Protein AF-A0A1M6DV55-F1 (afdb_monomer)

Radius of gyration: 36.38 Å; Cα contacts (8 Å, |Δi|>4): 146; chains: 1; bounding box: 100×60×119 Å

Organism: NCBI:txid1123003

Nearest PDB structures (foldseek):
  4uos-assembly1_A  TM=2.645E-01  e=2.428E-02  synthetic construct
  4tql-assembly2_B  TM=2.068E-01  e=9.882E-02  synthetic construct
  7sqc-assembly1_1Y  TM=2.877E-01  e=4.915E-01  Chlamydomonas reinhardtii
  7jh5-assembly1_A  TM=2.091E-01  e=1.803E-01  synthetic construct
  7n6g-assembly1_3S  TM=3.451E-01  e=6.027E+00  Chlamydomonas reinhardtii

Sequence (278 aa):
MKTLSGRCIRPFSSAFAVMQTIVSCEHLLGCIAANRRVAEEKKLLLRINACKGKINQYIKRNLVIGQNISRPYTLLLLSDRWDYRSILEVMLADLRIDGLAGEIQALVWSDMQDYFGRFVPECEELFTIDTRLLSPPAYINQVLQEYVNTFRFTKTMGRAVNKICRKSLSQTGLSPVLQQLAGRMDWGSLLLSRFACSPPEQTERLQRQVDECLHGVLSHWATQITHQYQEAVAEVYYRFYDEYTGNNEELPTINKYKLVHWQSRKKRHSLYKVPYAV

pLDDT: mean 75.54, std 18.3, range [31.34, 92.12]

Foldseek 3Di:
DDDDDDDDPDPPDPVVVVVVVVVVVLVVVVVVVVVVVVVVVVVLVVLLVVLLVVLLVLLVVLLVVLLVPLLVLLVVLLVVPDAPVRSVVVSLVSSVLVVSLVVSVVSLQVSVCVVVVDGAPDLSVLSDDPSVPLDFDPCLNVVSVVLSVQLVVLVVQQVVQLVVQLVVVVVPPDDPVVNVVSNPDSRSQVVCVVVVSRSVVSNVVSSVVSSVSSSNRSVSSSVVSSVSSSVSSVVSSVVVVCVVVVVPDPDDPPCPVVVVVVVVVVVVVVVPPPPPDD

Solvent-accessible surface area (backbone atoms only — not comparable to full-atom values): 15970 Å² total; per-residue (Å²): 140,86,80,93,80,86,77,83,76,72,76,80,54,68,66,58,60,49,49,54,49,48,56,48,49,53,51,49,49,50,51,51,51,49,53,51,50,54,52,48,54,52,53,49,52,54,50,47,53,52,51,43,52,54,50,50,51,55,52,50,55,52,47,53,58,51,51,74,56,35,60,66,54,38,53,42,51,69,62,74,81,42,58,71,68,61,50,49,54,51,55,55,58,72,61,39,58,70,61,53,29,55,54,51,48,53,50,52,50,52,56,45,28,72,71,74,74,44,89,75,76,95,57,65,78,61,51,59,74,68,68,87,73,64,69,67,64,88,63,50,65,59,53,50,50,51,45,45,51,50,47,53,49,40,58,49,49,31,51,49,44,34,52,50,52,46,56,55,52,70,71,68,75,58,55,72,69,57,47,53,52,56,65,72,52,62,49,18,42,63,60,28,41,79,72,79,55,22,37,70,61,52,47,53,50,43,50,51,53,46,34,53,50,51,46,50,40,53,54,49,46,52,50,54,53,44,52,52,52,44,50,34,53,49,48,54,54,49,54,51,49,49,60,64,55,63,77,71,61,96,64,78,83,78,55,62,70,58,52,54,54,52,56,50,49,57,53,57,62,65,66,68,63,74,78,79,77,129

Mean predicted aligned error: 14.4 Å

Structure (mmCIF, N/CA/C/O backbone):
data_AF-A0A1M6DV55-F1
#
_entry.id   AF-A0A1M6DV55-F1
#
loop_
_atom_site.group_PDB
_atom_site.id
_atom_site.type_symbol
_atom_site.label_atom_id
_atom_site.label_alt_id
_atom_site.label_comp_id
_atom_site.label_asym_id
_atom_site.label_entity_id
_atom_site.label_seq_id
_atom_site.pdbx_PDB_ins_code
_atom_site.Cartn_x
_atom_site.Cartn_y
_atom_site.Cartn_z
_atom_site.occupancy
_atom_site.B_iso_or_equiv
_atom_site.auth_seq_id
_atom_site.auth_comp_id
_atom_site.auth_asym_id
_atom_site.auth_atom_id
_atom_site.pdbx_PDB_model_num
ATOM 1 N N . MET A 1 1 ? -59.167 46.673 76.412 1.00 35.81 1 MET A N 1
ATOM 2 C CA . MET A 1 1 ? -57.918 46.310 75.705 1.00 35.81 1 MET A CA 1
ATOM 3 C C . MET A 1 1 ? -58.007 44.846 75.297 1.00 35.81 1 MET A C 1
ATOM 5 O O . MET A 1 1 ? -58.189 44.011 76.169 1.00 35.81 1 MET A O 1
ATOM 9 N N . LYS A 1 2 ? -57.982 44.543 73.993 1.00 40.34 2 LYS A N 1
ATOM 10 C CA . LYS A 1 2 ? -57.974 43.172 73.456 1.00 40.34 2 LYS A CA 1
ATOM 11 C C . LYS A 1 2 ? -56.604 42.927 72.826 1.00 40.34 2 LYS A C 1
ATOM 13 O O . LYS A 1 2 ? -56.272 43.611 71.863 1.00 40.34 2 LYS A O 1
ATOM 18 N N . THR A 1 3 ? -55.829 41.981 73.345 1.00 43.06 3 THR A N 1
ATOM 19 C CA . THR A 1 3 ? -54.638 41.451 72.668 1.00 43.06 3 THR A CA 1
ATOM 20 C C . THR A 1 3 ? -54.953 40.052 72.147 1.00 43.06 3 THR A C 1
ATOM 22 O O . THR A 1 3 ? -55.487 39.200 72.852 1.00 43.06 3 THR A O 1
ATOM 25 N N . LEU A 1 4 ? -54.702 39.876 70.852 1.00 43.62 4 LEU A N 1
ATOM 26 C CA . LEU A 1 4 ? -54.977 38.685 70.058 1.00 43.62 4 LEU A CA 1
ATOM 27 C C . LEU A 1 4 ? -54.056 37.535 70.488 1.00 43.62 4 LEU A C 1
ATOM 29 O O . LEU A 1 4 ? -52.891 37.505 70.100 1.00 43.62 4 LEU A O 1
ATOM 33 N N . SER A 1 5 ? -54.579 36.569 71.240 1.00 47.28 5 SER A N 1
ATOM 34 C CA . SER A 1 5 ? -54.016 35.220 71.295 1.00 47.28 5 SER A CA 1
ATOM 35 C C . SER A 1 5 ? -54.851 34.302 70.398 1.00 47.28 5 SER A C 1
ATOM 37 O O . SER A 1 5 ? -56.078 34.373 70.380 1.00 47.28 5 SER A O 1
ATOM 39 N N . GLY A 1 6 ? -54.179 33.454 69.619 1.00 49.34 6 GLY A N 1
ATOM 40 C CA . GLY A 1 6 ? -54.831 32.371 68.881 1.00 49.34 6 GLY A CA 1
ATOM 41 C C . GLY A 1 6 ? -54.816 32.515 67.361 1.00 49.34 6 GLY A C 1
ATOM 42 O O . GLY A 1 6 ? -55.848 32.721 66.731 1.00 49.34 6 GLY A O 1
ATOM 43 N N . ARG A 1 7 ? -53.655 32.277 66.746 1.00 39.09 7 ARG A N 1
ATOM 44 C CA . ARG A 1 7 ? -53.602 31.574 65.457 1.00 39.09 7 ARG A CA 1
ATOM 45 C C . ARG A 1 7 ? -52.536 30.493 65.552 1.00 39.09 7 ARG A C 1
ATOM 47 O O . ARG A 1 7 ? -51.356 30.754 65.358 1.00 39.09 7 ARG A O 1
ATOM 54 N N . CYS A 1 8 ? -52.970 29.277 65.877 1.00 41.06 8 CYS A N 1
ATOM 55 C CA . CYS A 1 8 ? -52.192 28.076 65.615 1.00 41.06 8 CYS A CA 1
ATOM 56 C C . CYS A 1 8 ? -51.926 28.017 64.107 1.00 41.06 8 CYS A C 1
ATOM 58 O O . CYS A 1 8 ? -52.822 27.702 63.322 1.00 41.06 8 CYS A O 1
ATOM 60 N N . ILE A 1 9 ? -50.706 28.356 63.698 1.00 45.03 9 ILE A N 1
ATOM 61 C CA . ILE A 1 9 ? -50.197 28.015 62.374 1.00 45.03 9 ILE A CA 1
ATOM 62 C C . ILE A 1 9 ? -50.097 26.489 62.379 1.00 45.03 9 ILE A C 1
ATOM 64 O O . ILE A 1 9 ? -49.257 25.924 63.077 1.00 45.03 9 ILE A O 1
ATOM 68 N N . ARG A 1 10 ? -51.010 25.807 61.676 1.00 46.97 10 ARG A N 1
ATOM 69 C CA . ARG A 1 10 ? -50.859 24.369 61.428 1.00 46.97 10 ARG A CA 1
ATOM 70 C C . ARG A 1 10 ? -49.508 24.180 60.730 1.00 46.97 10 ARG A C 1
ATOM 72 O O . ARG A 1 10 ? -49.276 24.878 59.740 1.00 46.97 10 ARG A O 1
ATOM 79 N N . PRO A 1 11 ? -48.623 23.286 61.203 1.00 45.19 11 PRO A N 1
ATOM 80 C CA . PRO A 1 11 ? -47.421 22.977 60.452 1.00 45.19 11 PRO A CA 1
ATOM 81 C C . PRO A 1 11 ? -47.880 22.437 59.099 1.00 45.19 11 PRO A C 1
ATOM 83 O O . PRO A 1 11 ? -48.694 21.511 59.038 1.00 45.19 11 PRO A O 1
ATOM 86 N N . PHE A 1 12 ? -47.423 23.069 58.016 1.00 43.44 12 PHE A N 1
ATOM 87 C CA . PHE A 1 12 ? -47.583 22.516 56.680 1.00 43.44 12 PHE A CA 1
ATOM 88 C C . PHE A 1 12 ? -47.104 21.063 56.729 1.00 43.44 12 PHE A C 1
ATOM 90 O O . PHE A 1 12 ? -46.013 20.765 57.212 1.00 43.44 12 PHE A O 1
ATOM 97 N N . SER A 1 13 ? -48.008 20.171 56.336 1.00 44.12 13 SER A N 1
ATOM 98 C CA . SER A 1 13 ? -47.934 18.724 56.493 1.00 44.12 13 SER A CA 1
ATOM 99 C C . SER A 1 13 ? -46.560 18.155 56.140 1.00 44.12 13 SER A C 1
ATOM 101 O O . SER A 1 13 ? -46.026 18.456 55.070 1.00 44.12 13 SER A O 1
ATOM 103 N N . SER A 1 14 ? -46.064 17.243 56.977 1.00 51.12 14 SER A N 1
ATOM 104 C CA . SER A 1 14 ? -44.889 16.394 56.735 1.00 51.12 14 SER A CA 1
ATOM 105 C C . SER A 1 14 ? -44.856 15.774 55.332 1.00 51.12 14 SER A C 1
ATOM 107 O O . SER A 1 14 ? -43.781 15.599 54.778 1.00 51.12 14 SER A O 1
ATOM 109 N N . ALA A 1 15 ? -46.012 15.533 54.709 1.00 48.44 15 ALA A N 1
ATOM 110 C CA . ALA A 1 15 ? -46.132 15.043 53.336 1.00 48.44 15 ALA A CA 1
ATOM 111 C C . ALA A 1 15 ? -45.482 15.952 52.270 1.00 48.44 15 ALA A C 1
ATOM 113 O O . ALA A 1 15 ? -44.921 15.436 51.310 1.00 48.44 15 ALA A O 1
ATOM 114 N N . PHE A 1 16 ? -45.493 17.282 52.438 1.00 44.84 16 PHE A N 1
ATOM 115 C CA . PHE A 1 16 ? -44.856 18.213 51.490 1.00 44.84 16 PHE A CA 1
ATOM 116 C C . PHE A 1 16 ? -43.332 18.239 51.647 1.00 44.84 16 PHE A C 1
ATOM 118 O O . PHE A 1 16 ? -42.613 18.254 50.651 1.00 44.84 16 PHE A O 1
ATOM 125 N N . ALA A 1 17 ? -42.838 18.182 52.887 1.00 45.53 17 ALA A N 1
ATOM 126 C CA . ALA A 1 17 ? -41.408 18.058 53.169 1.00 45.53 17 ALA A CA 1
ATOM 127 C C . ALA A 1 17 ? -40.863 16.691 52.716 1.00 45.53 17 ALA A C 1
ATOM 129 O O . ALA A 1 17 ? -39.766 16.619 52.165 1.00 45.53 17 ALA A O 1
ATOM 130 N N . VAL A 1 18 ? -41.652 15.621 52.876 1.00 46.16 18 VAL A N 1
ATOM 131 C CA . VAL A 1 18 ? -41.349 14.268 52.383 1.00 46.16 18 VAL A CA 1
ATOM 132 C C . VAL A 1 18 ? -41.395 14.215 50.849 1.00 46.16 18 VAL A C 1
ATOM 134 O O . VAL A 1 18 ? -40.468 13.694 50.245 1.00 46.16 18 VAL A O 1
ATOM 137 N N . MET A 1 19 ? -42.375 14.837 50.181 1.00 40.84 19 MET A N 1
ATOM 138 C CA . MET A 1 19 ? -42.380 14.944 48.711 1.00 40.84 19 MET A CA 1
ATOM 139 C C . MET A 1 19 ? -41.203 15.772 48.174 1.00 40.84 19 MET A C 1
ATOM 141 O O . MET A 1 19 ? -40.566 15.351 47.214 1.00 40.84 19 MET A O 1
ATOM 145 N N . GLN A 1 20 ? -40.861 16.913 48.784 1.00 45.22 20 GLN A N 1
ATOM 146 C CA . GLN A 1 20 ? -39.700 17.712 48.359 1.00 45.22 20 GLN A CA 1
ATOM 147 C C . GLN A 1 20 ? -38.367 16.981 48.574 1.00 45.22 20 GLN A C 1
ATOM 149 O O . GLN A 1 20 ? -37.469 17.097 47.740 1.00 45.22 20 GLN A O 1
ATOM 154 N N . THR A 1 21 ? -38.227 16.210 49.655 1.00 48.78 21 THR A N 1
ATOM 155 C CA . THR A 1 21 ? -37.021 15.398 49.892 1.00 48.78 21 THR A CA 1
ATOM 156 C C . THR A 1 21 ? -36.946 14.184 48.971 1.00 48.78 21 THR A C 1
ATOM 158 O O . THR A 1 21 ? -35.863 13.897 48.471 1.00 48.78 21 THR A O 1
ATOM 161 N N . ILE A 1 22 ? -38.065 13.524 48.658 1.00 50.81 22 ILE A N 1
ATOM 162 C CA . ILE A 1 22 ? -38.103 12.416 47.688 1.00 50.81 22 ILE A CA 1
ATOM 163 C C . ILE A 1 22 ? -37.748 12.913 46.280 1.00 50.81 22 ILE A C 1
ATOM 165 O O . ILE A 1 22 ? -36.868 12.337 45.649 1.00 50.81 22 ILE A O 1
ATOM 169 N N . VAL A 1 23 ? -38.319 14.037 45.828 1.00 51.50 23 VAL A N 1
ATOM 170 C CA . VAL A 1 23 ? -37.990 14.644 44.521 1.00 51.50 23 VAL A CA 1
ATOM 171 C C . VAL A 1 23 ? -36.522 15.096 44.460 1.00 51.50 23 VAL A C 1
ATOM 173 O O . VAL A 1 23 ? -35.865 14.941 43.432 1.00 51.50 23 VAL A O 1
ATOM 176 N N . SER A 1 24 ? -35.973 15.604 45.568 1.00 61.31 24 SER A N 1
ATOM 177 C CA . SER A 1 24 ? -34.550 15.950 45.705 1.00 61.31 24 SER A CA 1
ATOM 178 C C . SER A 1 24 ? -33.636 14.718 45.619 1.00 61.31 24 SER A C 1
ATOM 180 O O . SER A 1 24 ? -32.650 14.728 44.880 1.00 61.31 24 SER A O 1
ATOM 182 N N . CYS A 1 25 ? -33.981 13.631 46.312 1.00 59.16 25 CYS A N 1
ATOM 183 C CA . CYS A 1 25 ? -33.221 12.383 46.297 1.00 59.16 25 CYS A CA 1
ATOM 184 C C . CYS A 1 25 ? -33.290 11.676 44.940 1.00 59.16 25 CYS A C 1
ATOM 186 O O . CYS A 1 25 ? -32.258 11.234 44.446 1.00 59.16 25 CYS A O 1
ATOM 188 N N . GLU A 1 26 ? -34.458 11.612 44.299 1.00 62.44 26 GLU A N 1
ATOM 189 C CA . GLU A 1 26 ? -34.607 11.077 42.939 1.00 62.44 26 GLU A CA 1
ATOM 190 C C . GLU A 1 26 ? -33.795 11.890 41.925 1.00 62.44 26 GLU A C 1
ATOM 192 O O . GLU A 1 26 ? -33.114 11.321 41.070 1.00 62.44 26 GLU A O 1
ATOM 197 N N . HIS A 1 27 ? -33.792 13.221 42.051 1.00 61.09 27 HIS A N 1
ATOM 198 C CA . HIS A 1 27 ? -32.981 14.090 41.201 1.00 61.09 27 HIS A CA 1
ATOM 199 C C . HIS A 1 27 ? -31.475 13.889 41.433 1.00 61.09 27 HIS A C 1
ATOM 201 O O . HIS A 1 27 ? -30.709 13.793 40.473 1.00 61.09 27 HIS A O 1
ATOM 207 N N . LEU A 1 28 ? -31.039 13.763 42.690 1.00 60.91 28 LEU A N 1
ATOM 208 C CA . LEU A 1 28 ? -29.649 13.461 43.042 1.00 60.91 28 LEU A CA 1
ATOM 209 C C . LEU A 1 28 ? -29.222 12.075 42.549 1.00 60.91 28 LEU A C 1
ATOM 211 O O . LEU A 1 28 ? -28.140 11.949 41.978 1.00 60.91 28 LEU A O 1
ATOM 215 N N . LEU A 1 29 ? -30.068 11.056 42.698 1.00 65.50 29 LEU A N 1
ATOM 216 C CA . LEU A 1 29 ? -29.835 9.716 42.156 1.00 65.50 29 LEU A CA 1
ATOM 217 C C . LEU A 1 29 ? -29.739 9.749 40.628 1.00 65.50 29 LEU A C 1
ATOM 219 O O . LEU A 1 29 ? -28.829 9.141 40.068 1.00 65.50 29 LEU A O 1
ATOM 223 N N . GLY A 1 30 ? -30.594 10.527 39.958 1.00 62.62 30 GLY A N 1
ATOM 224 C CA . GLY A 1 30 ? -30.519 10.766 38.517 1.00 62.62 30 GLY A CA 1
ATOM 225 C C . GLY A 1 30 ? -29.213 11.445 38.087 1.00 62.62 30 GLY A C 1
ATOM 226 O O . GLY A 1 30 ? -28.589 11.027 37.111 1.00 62.62 30 GLY A O 1
ATOM 227 N N . CYS A 1 31 ? -28.747 12.447 38.836 1.00 63.00 31 CYS A N 1
ATOM 228 C CA . CYS A 1 31 ? -27.465 13.114 38.593 1.00 63.00 31 CYS A CA 1
ATOM 229 C C . CYS A 1 31 ? -26.263 12.189 38.849 1.00 63.00 31 CYS A C 1
ATOM 231 O O . CYS A 1 31 ? -25.315 12.177 38.063 1.00 63.00 31 CYS A O 1
ATOM 233 N N . ILE A 1 32 ? -26.299 11.377 39.910 1.00 65.38 32 ILE A N 1
ATOM 234 C CA . ILE A 1 32 ? -25.262 10.381 40.216 1.00 65.38 32 ILE A CA 1
ATOM 235 C C . ILE A 1 32 ? -25.217 9.307 39.124 1.00 65.38 32 ILE A C 1
ATOM 237 O O . ILE A 1 32 ? -24.130 8.971 38.656 1.00 65.38 32 ILE A O 1
ATOM 241 N N . ALA A 1 33 ? -26.371 8.804 38.679 1.00 67.31 33 ALA A N 1
ATOM 242 C CA . ALA A 1 33 ? -26.466 7.836 37.589 1.00 67.31 33 ALA A CA 1
ATOM 243 C C . ALA A 1 33 ? -25.923 8.412 36.271 1.00 67.31 33 ALA A C 1
ATOM 245 O O . ALA A 1 33 ? -25.108 7.770 35.611 1.00 67.31 33 ALA A O 1
ATOM 246 N N . ALA A 1 34 ? -26.280 9.656 35.930 1.00 68.31 34 ALA A N 1
ATOM 247 C CA . ALA A 1 34 ? -25.747 10.340 34.751 1.00 68.31 34 ALA A CA 1
ATOM 248 C C . ALA A 1 34 ? -24.219 10.513 34.821 1.00 68.31 34 ALA A C 1
ATOM 250 O O . ALA A 1 34 ? -23.521 10.231 33.848 1.00 68.31 34 ALA A O 1
ATOM 251 N N . ASN A 1 35 ? -23.683 10.914 35.977 1.00 69.50 35 ASN A N 1
ATOM 252 C CA . ASN A 1 35 ? -22.239 11.054 36.174 1.00 69.50 35 ASN A CA 1
ATOM 253 C C . ASN A 1 35 ? -21.503 9.709 36.093 1.00 69.50 35 ASN A C 1
ATOM 255 O O . ASN A 1 35 ? -20.411 9.646 35.528 1.00 69.50 35 ASN A O 1
ATOM 259 N N . ARG A 1 36 ? -22.098 8.630 36.619 1.00 72.06 36 ARG A N 1
ATOM 260 C CA . ARG A 1 36 ? -21.562 7.266 36.484 1.00 72.06 36 ARG A CA 1
ATOM 261 C C . ARG A 1 36 ? -21.516 6.834 35.020 1.00 72.06 36 ARG A C 1
ATOM 263 O O . ARG A 1 36 ? -20.462 6.392 34.575 1.00 72.06 36 ARG A O 1
ATOM 270 N N . ARG A 1 37 ? -22.586 7.072 34.255 1.00 70.88 37 ARG A N 1
ATOM 271 C CA . ARG A 1 37 ? -22.632 6.793 32.810 1.00 70.88 37 ARG A CA 1
ATOM 272 C C . ARG A 1 37 ? -21.538 7.531 32.043 1.00 70.88 37 ARG A C 1
ATOM 274 O O . ARG A 1 37 ? -20.775 6.910 31.318 1.00 70.88 37 ARG A O 1
ATOM 281 N N . VAL A 1 38 ? -21.378 8.835 32.281 1.00 74.69 38 VAL A N 1
ATOM 282 C CA . VAL A 1 38 ? -20.312 9.634 31.646 1.00 74.69 38 VAL A CA 1
ATOM 283 C C . VAL A 1 38 ? -18.918 9.101 32.002 1.00 74.69 38 VAL A C 1
ATOM 285 O O . VAL A 1 38 ? -18.013 9.108 31.166 1.00 74.69 38 VAL A O 1
ATOM 288 N N . ALA A 1 39 ? -18.710 8.643 33.239 1.00 75.50 39 ALA A N 1
ATOM 289 C CA . ALA A 1 39 ? -17.441 8.049 33.647 1.00 75.50 39 ALA A CA 1
ATOM 290 C C . ALA A 1 39 ? -17.181 6.695 32.960 1.00 75.50 39 ALA A C 1
ATOM 292 O O . ALA A 1 39 ? -16.043 6.419 32.577 1.00 75.50 39 ALA A O 1
ATOM 293 N N . GLU A 1 40 ? -18.210 5.869 32.776 1.00 78.38 40 GLU A N 1
ATOM 294 C CA . GLU A 1 40 ? -18.118 4.595 32.054 1.00 78.38 40 GLU A CA 1
ATOM 295 C C . GLU A 1 40 ? -17.895 4.786 30.553 1.00 78.38 40 GLU A C 1
ATOM 297 O O . GLU A 1 40 ? -17.005 4.151 29.993 1.00 78.38 40 GLU A O 1
ATOM 302 N N . GLU A 1 41 ? -18.599 5.723 29.915 1.00 78.06 41 GLU A N 1
ATOM 303 C CA . GLU A 1 41 ? -18.384 6.083 28.508 1.00 78.06 41 GLU A CA 1
ATOM 304 C C . GLU A 1 41 ? -16.949 6.573 28.260 1.00 78.06 41 GLU A C 1
ATOM 306 O O . GLU A 1 41 ? -16.327 6.225 27.255 1.00 78.06 41 GLU A O 1
ATOM 311 N N . LYS A 1 42 ? -16.370 7.337 29.198 1.00 82.00 42 LYS A N 1
ATOM 312 C CA . LYS A 1 42 ? -14.957 7.742 29.122 1.00 82.00 42 LYS A CA 1
ATOM 313 C C . LYS A 1 42 ? -14.006 6.548 29.208 1.00 82.00 42 LYS A C 1
ATOM 315 O O . LYS A 1 42 ? -13.029 6.505 28.461 1.00 82.00 42 LYS A O 1
ATOM 320 N N . LYS A 1 43 ? -14.273 5.581 30.094 1.00 85.12 43 LYS A N 1
ATOM 321 C CA . LYS A 1 43 ? -13.474 4.345 30.197 1.00 85.12 43 LYS A CA 1
ATOM 322 C C . LYS A 1 43 ? -13.576 3.509 28.920 1.00 85.12 43 LYS A C 1
ATOM 324 O O . LYS A 1 43 ? -12.548 3.054 28.421 1.00 85.12 43 LYS A O 1
ATOM 329 N N . LEU A 1 44 ? -14.780 3.389 28.361 1.00 84.44 44 LEU A N 1
ATOM 330 C CA . LEU A 1 44 ? -15.034 2.707 27.093 1.00 84.44 44 LEU A CA 1
ATOM 331 C C . LEU A 1 44 ? -14.231 3.347 25.954 1.00 84.44 44 LEU A C 1
ATOM 333 O O . LEU A 1 44 ? -13.514 2.656 25.237 1.00 84.44 44 LEU A O 1
ATOM 337 N N . LEU A 1 45 ? -14.278 4.676 25.831 1.00 84.25 45 LEU A N 1
ATOM 338 C CA . LEU A 1 45 ? -13.546 5.405 24.795 1.00 84.25 45 LEU A CA 1
ATOM 339 C C . LEU A 1 45 ? -12.023 5.230 24.916 1.00 84.25 45 LEU A C 1
ATOM 341 O O . LEU A 1 45 ? -11.343 5.047 23.907 1.00 84.25 45 LEU A O 1
ATOM 345 N N . LEU A 1 46 ? -11.477 5.237 26.137 1.00 87.75 46 LEU A N 1
ATOM 346 C CA . LEU A 1 46 ? -10.057 4.941 26.367 1.00 87.75 46 LEU A CA 1
ATOM 347 C C . LEU A 1 46 ? -9.690 3.523 25.912 1.00 87.75 46 LEU A C 1
ATOM 349 O O . LEU A 1 46 ? -8.639 3.336 25.295 1.00 87.75 46 LEU A O 1
ATOM 353 N N . ARG A 1 47 ? -10.559 2.541 26.170 1.00 87.94 47 ARG A N 1
ATOM 354 C CA . ARG A 1 47 ? -10.345 1.150 25.758 1.00 87.94 47 ARG A CA 1
ATOM 355 C C . ARG A 1 47 ? -10.403 0.989 24.239 1.00 87.94 47 ARG A C 1
ATOM 357 O O . ARG A 1 47 ? -9.473 0.428 23.665 1.00 87.94 47 ARG A O 1
ATOM 364 N N . ILE A 1 48 ? -11.410 1.579 23.589 1.00 88.81 48 ILE A N 1
ATOM 365 C CA . ILE A 1 48 ? -11.519 1.629 22.122 1.00 88.81 48 ILE A CA 1
ATOM 366 C C . ILE A 1 48 ? -10.242 2.229 21.525 1.00 88.81 48 ILE A C 1
ATOM 368 O O . ILE A 1 48 ? -9.649 1.644 20.623 1.00 88.81 48 ILE A O 1
ATOM 372 N N . ASN A 1 49 ? -9.772 3.365 22.046 1.00 89.75 49 ASN A N 1
ATOM 373 C CA . ASN A 1 49 ? -8.563 4.016 21.540 1.00 89.75 49 ASN A CA 1
ATOM 374 C C . ASN A 1 49 ? -7.305 3.155 21.727 1.00 89.75 49 ASN A C 1
ATOM 376 O O . ASN A 1 49 ? -6.467 3.096 20.825 1.00 89.75 49 ASN A O 1
ATOM 380 N N . ALA A 1 50 ? -7.178 2.451 22.854 1.00 90.19 50 ALA A N 1
ATOM 381 C CA . ALA A 1 50 ? -6.083 1.508 23.070 1.00 90.19 50 ALA A CA 1
ATOM 382 C C . ALA A 1 50 ? -6.131 0.341 22.066 1.00 90.19 50 ALA A C 1
ATOM 384 O O . ALA A 1 50 ? -5.106 -0.007 21.478 1.00 90.19 50 ALA A O 1
ATOM 385 N N . CYS A 1 51 ? -7.319 -0.217 21.816 1.00 90.00 51 CYS A N 1
ATOM 386 C CA . CYS A 1 51 ? -7.529 -1.288 20.842 1.00 90.00 51 CYS A CA 1
ATOM 387 C C . CYS A 1 51 ? -7.201 -0.828 19.407 1.00 90.00 51 CYS A C 1
ATOM 389 O O . CYS A 1 51 ? -6.406 -1.467 18.715 1.00 90.00 51 CYS A O 1
ATOM 391 N N . LYS A 1 52 ? -7.682 0.356 19.002 1.00 91.31 52 LYS A N 1
ATOM 392 C CA . LYS A 1 52 ? -7.316 1.008 17.728 1.00 91.31 52 LYS A CA 1
ATOM 393 C C . LYS A 1 52 ? -5.802 1.186 17.581 1.00 91.31 52 LYS A C 1
ATOM 395 O O . LYS A 1 52 ? -5.257 0.991 16.494 1.00 91.31 52 LYS A O 1
ATOM 400 N N . GLY A 1 53 ? -5.115 1.527 18.674 1.00 90.81 53 GLY A N 1
ATOM 401 C CA . GLY A 1 53 ? -3.656 1.625 18.724 1.00 90.81 53 GLY A CA 1
ATOM 402 C C . GLY A 1 53 ? -2.957 0.296 18.425 1.00 90.81 53 GLY A C 1
ATOM 403 O O . GLY A 1 53 ? -2.034 0.269 17.609 1.00 90.81 53 GLY A O 1
ATOM 404 N N . LYS A 1 54 ? -3.424 -0.809 19.025 1.00 90.69 54 LYS A N 1
ATOM 405 C CA . LYS A 1 54 ? -2.904 -2.164 18.762 1.00 90.69 54 LYS A CA 1
ATOM 406 C C . LYS A 1 54 ? -3.119 -2.571 17.300 1.00 90.69 54 LYS A C 1
ATOM 408 O O . LYS A 1 54 ? -2.183 -3.027 16.651 1.00 90.69 54 LYS A O 1
ATOM 413 N N . ILE A 1 55 ? -4.312 -2.336 16.758 1.00 90.25 55 ILE A N 1
ATOM 414 C CA . ILE A 1 55 ? -4.652 -2.667 15.364 1.00 90.25 55 ILE A CA 1
ATOM 415 C C . ILE A 1 55 ? -3.762 -1.914 14.379 1.00 90.25 55 ILE A C 1
ATOM 417 O O . ILE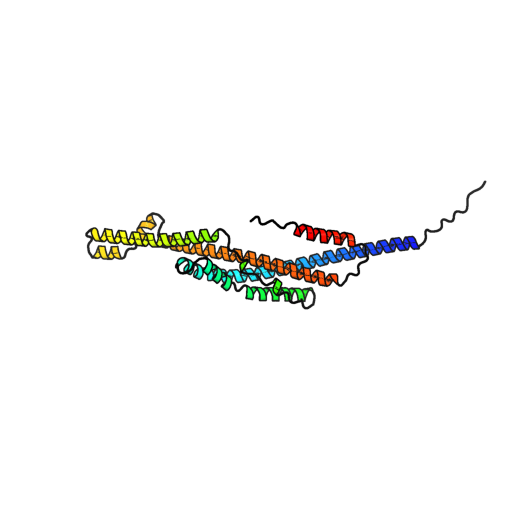 A 1 55 ? -3.189 -2.516 13.475 1.00 90.25 55 ILE A O 1
ATOM 421 N N . ASN A 1 56 ? -3.557 -0.614 14.596 1.00 90.81 56 ASN A N 1
ATOM 422 C CA . ASN A 1 56 ? -2.646 0.177 13.771 1.00 90.81 56 ASN A CA 1
ATOM 423 C C . ASN A 1 56 ? -1.216 -0.401 13.780 1.00 90.81 56 ASN A C 1
ATOM 425 O O . ASN A 1 56 ? -0.544 -0.419 12.752 1.00 90.81 56 ASN A O 1
ATOM 429 N N . GLN A 1 57 ? -0.739 -0.914 14.920 1.00 89.75 57 GLN A N 1
ATOM 430 C CA . GLN A 1 57 ? 0.565 -1.585 14.982 1.00 89.75 57 GLN A CA 1
ATOM 431 C C . GLN A 1 57 ? 0.591 -2.889 14.169 1.00 89.75 57 GLN A C 1
ATOM 433 O O . GLN A 1 57 ? 1.571 -3.124 13.463 1.00 89.75 57 GLN A O 1
ATOM 438 N N . TYR A 1 58 ? -0.464 -3.708 14.227 1.00 88.69 58 TYR A N 1
ATOM 439 C CA . TYR A 1 58 ? -0.582 -4.934 13.423 1.00 88.69 58 TYR A CA 1
ATOM 440 C C . TYR A 1 58 ? -0.596 -4.643 11.920 1.00 88.69 58 TYR A C 1
ATOM 442 O O . TYR A 1 58 ? 0.157 -5.253 11.160 1.00 88.69 58 TYR A O 1
ATOM 450 N N . ILE A 1 59 ? -1.380 -3.653 11.494 1.00 90.12 59 ILE A N 1
ATOM 451 C CA . ILE A 1 59 ? -1.461 -3.256 10.084 1.00 90.12 59 ILE A CA 1
ATOM 452 C C . ILE A 1 59 ? -0.111 -2.721 9.602 1.00 90.12 59 ILE A C 1
ATOM 454 O O . ILE A 1 59 ? 0.358 -3.111 8.537 1.00 90.12 59 ILE A O 1
ATOM 458 N N . LYS A 1 60 ? 0.572 -1.892 10.403 1.00 89.12 60 LYS A N 1
ATOM 459 C CA . LYS A 1 60 ? 1.916 -1.397 10.066 1.00 89.12 60 LYS A CA 1
ATOM 460 C C . LYS A 1 60 ? 2.943 -2.517 9.920 1.00 89.12 60 LYS A C 1
ATOM 462 O O . LYS A 1 60 ? 3.785 -2.439 9.034 1.00 89.12 60 LYS A O 1
ATOM 467 N N . ARG A 1 61 ? 2.884 -3.557 10.758 1.00 86.00 61 ARG A N 1
ATOM 468 C CA . ARG A 1 61 ? 3.770 -4.726 10.623 1.00 86.00 61 ARG A CA 1
ATOM 469 C C . ARG A 1 61 ? 3.527 -5.461 9.305 1.00 86.00 61 ARG A C 1
ATOM 471 O O . ARG A 1 61 ? 4.491 -5.751 8.605 1.00 86.00 61 ARG A O 1
ATOM 478 N N . ASN A 1 62 ? 2.266 -5.683 8.936 1.00 84.69 62 ASN A N 1
ATOM 479 C CA . ASN A 1 62 ? 1.917 -6.291 7.649 1.00 84.69 62 ASN A CA 1
ATOM 480 C C . ASN A 1 62 ? 2.321 -5.411 6.454 1.00 84.69 62 ASN A C 1
ATOM 482 O O . ASN A 1 62 ? 2.868 -5.917 5.476 1.00 84.69 62 ASN A O 1
ATOM 486 N N . LEU A 1 63 ? 2.159 -4.088 6.559 1.00 86.62 63 LEU A N 1
ATOM 487 C CA . LEU A 1 63 ? 2.622 -3.142 5.540 1.00 86.62 63 LEU A CA 1
ATOM 488 C C . LEU A 1 63 ? 4.133 -3.253 5.297 1.00 86.62 63 LEU A C 1
ATOM 490 O O . LEU A 1 63 ? 4.553 -3.275 4.145 1.00 86.62 63 LEU A O 1
ATOM 494 N N . VAL A 1 64 ? 4.948 -3.348 6.353 1.00 86.19 64 VAL A N 1
ATOM 495 C CA . VAL A 1 64 ? 6.410 -3.497 6.220 1.00 86.19 64 VAL A CA 1
ATOM 496 C C . VAL A 1 64 ? 6.767 -4.777 5.459 1.00 86.19 64 VAL A C 1
ATOM 498 O O . VAL A 1 64 ? 7.663 -4.759 4.618 1.00 86.19 64 VAL A O 1
ATOM 501 N N . ILE A 1 65 ? 6.049 -5.877 5.704 1.00 80.50 65 ILE A N 1
ATOM 502 C CA . ILE A 1 65 ? 6.243 -7.132 4.963 1.00 80.50 65 ILE A CA 1
ATOM 503 C C . ILE A 1 65 ? 5.928 -6.923 3.476 1.00 80.50 65 ILE A C 1
ATOM 505 O O . ILE A 1 65 ? 6.751 -7.279 2.634 1.00 80.50 65 ILE A O 1
ATOM 509 N N . GLY A 1 66 ? 4.796 -6.283 3.158 1.00 80.38 66 GLY A N 1
ATOM 510 C CA . GLY A 1 66 ? 4.408 -5.961 1.780 1.00 80.38 66 GLY A CA 1
ATOM 511 C C . GLY A 1 66 ? 5.392 -5.024 1.068 1.00 80.38 66 GLY A C 1
ATOM 512 O O . GLY A 1 66 ? 5.696 -5.211 -0.107 1.00 80.38 66 GLY A O 1
ATOM 513 N N . GLN A 1 67 ? 5.947 -4.043 1.782 1.00 85.19 67 GLN A N 1
ATOM 514 C CA . GLN A 1 67 ? 6.954 -3.119 1.248 1.00 85.19 67 GLN A CA 1
ATOM 515 C C . GLN A 1 67 ? 8.279 -3.828 0.942 1.00 85.19 67 GLN A C 1
ATOM 517 O O . GLN A 1 67 ? 8.877 -3.590 -0.100 1.00 85.19 67 GLN A O 1
ATOM 522 N N . ASN A 1 68 ? 8.704 -4.779 1.775 1.00 84.38 68 ASN A N 1
ATOM 523 C CA . ASN A 1 68 ? 9.942 -5.531 1.537 1.00 84.38 68 ASN A CA 1
ATOM 524 C C . ASN A 1 68 ? 9.903 -6.396 0.262 1.00 84.38 68 ASN A C 1
ATOM 526 O O . ASN A 1 68 ? 10.955 -6.745 -0.277 1.00 84.38 68 ASN A O 1
ATOM 530 N N . ILE A 1 69 ? 8.708 -6.735 -0.229 1.00 82.94 69 ILE A N 1
ATOM 531 C CA . ILE A 1 69 ? 8.503 -7.522 -1.453 1.00 82.94 69 ILE A CA 1
ATOM 532 C C . ILE A 1 69 ? 8.080 -6.664 -2.660 1.00 82.94 69 ILE A C 1
ATOM 534 O O . ILE A 1 69 ? 7.713 -7.212 -3.697 1.00 82.94 69 ILE A O 1
ATOM 538 N N . SER A 1 70 ? 8.178 -5.330 -2.580 1.00 85.50 70 SER A N 1
ATOM 539 C CA . SER A 1 70 ? 7.814 -4.410 -3.674 1.00 85.50 70 SER A CA 1
ATOM 540 C C . SER A 1 70 ? 8.686 -4.577 -4.926 1.00 85.50 70 SER A C 1
ATOM 542 O O . SER A 1 70 ? 8.229 -4.432 -6.062 1.00 85.50 70 SER A O 1
ATOM 544 N N . ARG A 1 71 ? 9.966 -4.911 -4.733 1.00 87.50 71 ARG A N 1
ATOM 545 C CA . ARG A 1 71 ? 10.968 -4.935 -5.803 1.00 87.50 71 ARG A CA 1
ATOM 546 C C . ARG A 1 71 ? 10.690 -5.984 -6.891 1.00 87.50 71 ARG A C 1
ATOM 548 O O . ARG A 1 71 ? 10.831 -5.645 -8.068 1.00 87.50 71 ARG A O 1
ATOM 555 N N . PRO A 1 72 ? 10.273 -7.221 -6.566 1.00 89.75 72 PRO A N 1
ATOM 556 C CA . PRO A 1 72 ? 9.719 -8.156 -7.544 1.00 89.75 72 PRO A CA 1
ATOM 557 C C . PRO A 1 72 ? 8.615 -7.556 -8.428 1.00 89.75 72 PRO A C 1
ATOM 559 O O . PRO A 1 72 ? 8.680 -7.696 -9.649 1.00 89.75 72 PRO A O 1
ATOM 562 N N . TYR A 1 73 ? 7.653 -6.831 -7.850 1.00 89.81 73 TYR A N 1
ATOM 563 C CA . TYR A 1 73 ? 6.558 -6.204 -8.601 1.00 89.81 73 TYR A CA 1
ATOM 564 C C . TYR A 1 73 ? 7.047 -5.114 -9.550 1.00 89.81 73 TYR A C 1
ATOM 566 O O . TYR A 1 73 ? 6.641 -5.075 -10.712 1.00 89.81 73 TYR A O 1
ATOM 574 N N . THR A 1 74 ? 7.991 -4.291 -9.095 1.00 89.75 74 THR A N 1
ATOM 575 C CA . THR A 1 74 ? 8.676 -3.297 -9.931 1.00 89.75 74 THR A CA 1
ATOM 576 C C . THR A 1 74 ? 9.313 -3.946 -11.162 1.00 89.75 74 THR A C 1
ATOM 578 O O . THR A 1 74 ? 9.148 -3.465 -12.284 1.00 89.75 74 THR A O 1
ATOM 581 N N . LEU A 1 75 ? 10.013 -5.070 -10.984 1.00 89.06 75 LEU A N 1
ATOM 582 C CA . LEU A 1 75 ? 10.635 -5.789 -12.099 1.00 89.06 75 LEU A CA 1
ATOM 583 C C . LEU A 1 75 ? 9.600 -6.392 -13.057 1.00 89.06 75 LEU A C 1
ATOM 585 O O . LEU A 1 75 ? 9.817 -6.364 -14.269 1.00 89.06 75 LEU A O 1
ATOM 589 N N . LEU A 1 76 ? 8.479 -6.906 -12.541 1.00 89.50 76 LEU A N 1
ATOM 590 C CA . LEU A 1 76 ? 7.393 -7.439 -13.366 1.00 89.50 76 LEU A CA 1
ATOM 591 C C . LEU A 1 76 ? 6.727 -6.343 -14.208 1.00 89.50 76 LEU A C 1
ATOM 593 O O . LEU A 1 76 ? 6.565 -6.547 -15.414 1.00 89.50 76 LEU A O 1
ATOM 597 N N . LEU A 1 77 ? 6.440 -5.173 -13.628 1.00 88.44 77 LEU A N 1
ATOM 598 C CA . LEU A 1 77 ? 5.891 -4.016 -14.353 1.00 88.44 77 LEU A CA 1
ATOM 599 C C . LEU A 1 77 ? 6.807 -3.562 -15.493 1.00 88.44 77 LEU A C 1
ATOM 601 O O . LEU A 1 77 ? 6.354 -3.289 -16.601 1.00 88.44 77 LEU A O 1
ATOM 605 N N . LEU A 1 78 ? 8.117 -3.529 -15.243 1.00 88.88 78 LEU A N 1
ATOM 606 C CA . LEU A 1 78 ? 9.113 -3.108 -16.231 1.00 88.88 78 LEU A CA 1
ATOM 607 C C . LEU A 1 78 ? 9.457 -4.197 -17.265 1.00 88.88 78 LEU A C 1
ATOM 609 O O . LEU A 1 78 ? 10.228 -3.942 -18.195 1.00 88.88 78 LEU A O 1
ATOM 613 N N . SER A 1 79 ? 8.926 -5.415 -17.106 1.00 84.75 79 SER A N 1
ATOM 614 C CA . SER A 1 79 ? 9.181 -6.547 -18.008 1.00 84.75 79 SER A CA 1
ATOM 615 C C . SER A 1 79 ? 8.254 -6.604 -19.226 1.00 84.75 79 SER A C 1
ATOM 617 O O . SER A 1 79 ? 8.474 -7.442 -20.100 1.00 84.75 79 SER A O 1
ATOM 619 N N . ASP A 1 80 ? 7.229 -5.748 -19.280 1.00 75.50 80 ASP A N 1
ATOM 620 C CA . ASP A 1 80 ? 6.163 -5.713 -20.297 1.00 75.50 80 ASP A CA 1
ATOM 621 C C . ASP A 1 80 ? 5.258 -6.953 -20.343 1.00 75.50 80 ASP A C 1
ATOM 623 O O . ASP A 1 80 ? 4.392 -7.056 -21.209 1.00 75.50 80 ASP A O 1
ATOM 627 N N . ARG A 1 81 ? 5.434 -7.898 -19.414 1.00 81.62 81 ARG A N 1
ATOM 628 C CA . ARG A 1 81 ? 4.623 -9.122 -19.339 1.00 81.62 81 ARG A CA 1
ATOM 629 C C . ARG A 1 81 ? 3.360 -8.964 -18.504 1.00 81.62 81 ARG A C 1
ATOM 631 O O . ARG A 1 81 ? 2.467 -9.794 -18.617 1.00 81.62 81 ARG A O 1
ATOM 638 N N . TRP A 1 82 ? 3.321 -7.938 -17.663 1.00 85.31 82 TRP A N 1
ATOM 639 C CA . TRP A 1 82 ? 2.244 -7.695 -16.719 1.00 85.31 82 TRP A CA 1
ATOM 640 C C . TRP A 1 82 ? 1.760 -6.265 -16.870 1.00 85.31 82 TRP A C 1
ATOM 642 O O . TRP A 1 82 ? 2.560 -5.328 -16.915 1.00 85.31 82 TRP A O 1
ATOM 652 N N . ASP A 1 83 ? 0.448 -6.106 -16.958 1.00 84.50 83 ASP A N 1
ATOM 653 C CA . ASP A 1 83 ? -0.183 -4.807 -16.844 1.00 84.50 83 ASP A CA 1
ATOM 654 C C . ASP A 1 83 ? -0.290 -4.393 -15.371 1.00 84.50 83 ASP A C 1
ATOM 656 O O . ASP A 1 83 ? -0.216 -5.201 -14.441 1.00 84.50 83 ASP A O 1
ATOM 660 N N . TYR A 1 84 ? -0.470 -3.092 -15.168 1.00 84.12 84 TYR A N 1
ATOM 661 C CA . TYR A 1 84 ? -0.530 -2.502 -13.842 1.00 84.12 84 TYR A CA 1
ATOM 662 C C . TYR A 1 84 ? -1.645 -3.084 -12.966 1.00 84.12 84 TYR A C 1
ATOM 664 O O . TYR A 1 84 ? -1.427 -3.340 -11.782 1.00 84.12 84 TYR A O 1
ATOM 672 N N . ARG A 1 85 ? -2.829 -3.314 -13.543 1.00 85.38 85 ARG A N 1
ATOM 673 C CA . ARG A 1 85 ? -3.987 -3.790 -12.787 1.00 85.38 85 ARG A CA 1
ATOM 674 C C . ARG A 1 85 ? -3.741 -5.198 -12.257 1.00 85.38 85 ARG A C 1
ATOM 676 O O . ARG A 1 85 ? -3.954 -5.426 -11.072 1.00 85.38 85 ARG A O 1
ATOM 683 N N . SER A 1 86 ? -3.206 -6.088 -13.089 1.00 88.69 86 SER A N 1
ATOM 684 C CA . SER A 1 86 ? -2.843 -7.439 -12.650 1.00 88.69 86 SER A CA 1
ATOM 685 C C . SER A 1 86 ? -1.814 -7.427 -11.517 1.00 88.69 86 SER A C 1
ATOM 687 O O . SER A 1 86 ? -1.925 -8.206 -10.577 1.00 88.69 86 SER A O 1
ATOM 689 N N . ILE A 1 87 ? -0.828 -6.521 -11.554 1.00 89.06 87 ILE A N 1
ATOM 690 C CA . ILE A 1 87 ? 0.165 -6.404 -10.473 1.00 89.06 87 ILE A CA 1
ATOM 691 C C . ILE A 1 87 ? -0.474 -5.940 -9.169 1.00 89.06 87 ILE A C 1
ATOM 693 O O . ILE A 1 87 ? -0.159 -6.493 -8.119 1.00 89.06 87 ILE A O 1
ATOM 697 N N . LEU A 1 88 ? -1.391 -4.974 -9.221 1.00 88.12 88 LEU A N 1
ATOM 698 C CA . LEU A 1 88 ? -2.126 -4.565 -8.028 1.00 88.12 88 LEU A CA 1
ATOM 699 C C . LEU A 1 88 ? -2.945 -5.700 -7.422 1.00 88.12 88 LEU A C 1
ATOM 701 O O . LEU A 1 88 ? -2.963 -5.840 -6.205 1.00 88.12 88 LEU A O 1
ATOM 705 N N . GLU A 1 89 ? -3.623 -6.490 -8.251 1.00 87.25 89 GLU A N 1
ATOM 706 C CA . GLU A 1 89 ? -4.433 -7.617 -7.781 1.00 87.25 89 GLU A CA 1
ATOM 707 C C . GLU A 1 89 ? -3.559 -8.658 -7.063 1.00 87.25 89 GLU A C 1
ATOM 709 O O . GLU A 1 89 ? -3.923 -9.128 -5.984 1.00 87.25 89 GLU A O 1
ATOM 714 N N . VAL A 1 90 ? -2.360 -8.940 -7.589 1.00 88.75 90 VAL A N 1
ATOM 715 C CA . VAL A 1 90 ? -1.381 -9.816 -6.921 1.00 88.75 90 VAL A CA 1
ATOM 716 C C . VAL A 1 90 ? -0.865 -9.191 -5.623 1.00 88.75 90 VAL A C 1
ATOM 718 O O . VAL A 1 90 ? -0.860 -9.859 -4.593 1.00 88.75 90 VAL A O 1
ATOM 721 N N . MET A 1 91 ? -0.489 -7.908 -5.635 1.00 88.44 91 MET A N 1
ATOM 722 C CA . MET A 1 91 ? -0.040 -7.202 -4.427 1.00 88.44 91 MET A CA 1
ATOM 723 C C . MET A 1 91 ? -1.102 -7.232 -3.325 1.00 88.44 91 MET A C 1
ATOM 725 O O . MET A 1 91 ? -0.775 -7.413 -2.154 1.00 88.44 91 MET A O 1
ATOM 729 N N . LEU A 1 92 ? -2.372 -7.056 -3.693 1.00 87.00 92 LEU A N 1
ATOM 730 C CA . LEU A 1 92 ? -3.493 -7.079 -2.762 1.00 87.00 92 LEU A CA 1
ATOM 731 C C . LEU A 1 92 ? -3.717 -8.478 -2.176 1.00 87.00 92 LEU A C 1
ATOM 733 O O . LEU A 1 92 ? -3.967 -8.604 -0.978 1.00 87.00 92 LEU A O 1
ATOM 737 N N . ALA A 1 93 ? -3.582 -9.525 -2.993 1.00 85.69 93 ALA A N 1
ATOM 738 C CA . ALA A 1 93 ? -3.644 -10.909 -2.529 1.00 85.69 93 ALA A CA 1
ATOM 739 C C . ALA A 1 93 ? -2.497 -11.238 -1.553 1.00 85.69 93 ALA A C 1
ATOM 741 O O . ALA A 1 93 ? -2.719 -11.859 -0.510 1.00 85.69 93 ALA A O 1
ATOM 742 N N . ASP A 1 94 ? -1.287 -10.755 -1.839 1.00 86.25 94 ASP A N 1
ATOM 743 C CA . ASP A 1 94 ? -0.101 -10.958 -1.001 1.00 86.25 94 ASP A CA 1
ATOM 744 C C . ASP A 1 94 ? -0.178 -10.249 0.359 1.00 86.25 94 ASP A C 1
ATOM 746 O O . ASP A 1 94 ? 0.484 -10.672 1.309 1.00 86.25 94 ASP A O 1
ATOM 750 N N . LEU A 1 95 ? -1.026 -9.222 0.496 1.00 82.12 95 LEU A N 1
ATOM 751 C CA . LEU A 1 95 ? -1.305 -8.586 1.787 1.00 82.12 95 LEU A CA 1
ATOM 752 C C . LEU A 1 95 ? -2.090 -9.484 2.753 1.00 82.12 95 LEU A C 1
ATOM 754 O O . LEU A 1 95 ? -2.176 -9.144 3.933 1.00 82.12 95 LEU A O 1
ATOM 758 N N . ARG A 1 96 ? -2.646 -10.616 2.286 1.00 83.19 96 ARG A N 1
ATOM 759 C CA . ARG A 1 96 ? -3.358 -11.614 3.110 1.00 83.19 96 ARG A CA 1
ATOM 760 C C . ARG A 1 96 ? -4.388 -10.982 4.053 1.00 83.19 96 ARG A C 1
ATOM 762 O O . ARG A 1 96 ? -4.417 -11.276 5.249 1.00 83.19 96 ARG A O 1
ATOM 769 N N . ILE A 1 97 ? -5.233 -10.112 3.502 1.00 82.25 97 ILE A N 1
ATOM 770 C CA . ILE A 1 97 ? -6.215 -9.322 4.262 1.00 82.25 97 ILE A CA 1
ATOM 771 C C . ILE A 1 97 ? -7.140 -10.220 5.098 1.00 82.25 97 ILE A C 1
ATOM 773 O O . ILE A 1 97 ? -7.435 -9.871 6.237 1.00 82.25 97 ILE A O 1
ATOM 777 N N . ASP A 1 98 ? -7.509 -11.399 4.596 1.00 80.38 98 ASP A N 1
ATOM 778 C CA . ASP A 1 98 ? -8.340 -12.362 5.335 1.00 80.38 98 ASP A CA 1
ATOM 779 C C . ASP A 1 98 ? -7.638 -12.894 6.596 1.00 80.38 98 ASP A C 1
ATOM 781 O O . ASP A 1 98 ? -8.248 -13.028 7.656 1.00 80.38 98 ASP A O 1
ATOM 785 N N . GLY A 1 99 ? -6.326 -13.145 6.518 1.00 84.00 99 GLY A N 1
ATOM 786 C CA . GLY A 1 99 ? -5.529 -13.534 7.685 1.00 84.00 99 GLY A CA 1
ATOM 787 C C . GLY A 1 99 ? -5.444 -12.404 8.712 1.00 84.00 99 GLY A C 1
ATOM 788 O O . GLY A 1 99 ? -5.615 -12.631 9.910 1.00 84.00 99 GLY A O 1
ATOM 789 N N . LEU A 1 100 ? -5.263 -11.169 8.235 1.00 86.31 100 LEU A N 1
ATOM 790 C CA . LEU A 1 100 ? -5.279 -9.969 9.071 1.00 86.31 100 LEU A CA 1
ATOM 791 C C . LEU A 1 100 ? -6.639 -9.767 9.765 1.00 86.31 100 LEU A C 1
ATOM 793 O O . LEU A 1 100 ? -6.665 -9.357 10.926 1.00 86.31 100 LEU A O 1
ATOM 797 N N . ALA A 1 101 ? -7.750 -10.071 9.087 1.00 86.62 101 ALA A N 1
ATOM 798 C CA . ALA A 1 101 ? -9.094 -9.981 9.654 1.00 86.62 101 ALA A CA 1
ATOM 799 C C . ALA A 1 101 ? -9.253 -10.912 10.861 1.00 86.62 101 ALA A C 1
ATOM 801 O O . ALA A 1 101 ? -9.657 -10.457 11.932 1.00 86.62 101 ALA A O 1
ATOM 802 N N . GLY A 1 102 ? -8.844 -12.178 10.722 1.00 86.88 102 GLY A N 1
ATOM 803 C CA . GLY A 1 102 ? -8.898 -13.156 11.811 1.00 86.88 102 GLY A CA 1
ATOM 804 C C . GLY A 1 102 ? -8.040 -12.761 13.018 1.00 86.88 102 GLY A C 1
ATOM 805 O O . GLY A 1 102 ? -8.489 -12.857 14.162 1.00 86.88 102 GLY A O 1
ATOM 806 N N . GLU A 1 103 ? -6.827 -12.249 12.787 1.00 87.88 103 GLU A N 1
ATOM 807 C CA . GLU A 1 103 ? -5.949 -11.764 13.863 1.00 87.88 103 GLU A CA 1
ATOM 808 C C . GLU A 1 103 ? -6.545 -10.559 14.606 1.00 87.88 103 GLU A C 1
ATOM 810 O O . GLU A 1 103 ? -6.531 -10.510 15.841 1.00 87.88 103 GLU A O 1
ATOM 815 N N . ILE A 1 104 ? -7.086 -9.583 13.869 1.00 89.31 104 ILE A N 1
ATOM 816 C CA . ILE A 1 104 ? -7.714 -8.393 14.455 1.00 89.31 104 ILE A CA 1
ATOM 817 C C . ILE A 1 104 ? -8.970 -8.779 15.230 1.00 89.31 104 ILE A C 1
ATOM 819 O O . ILE A 1 104 ? -9.158 -8.299 16.349 1.00 89.31 104 ILE A O 1
ATOM 823 N N . GLN A 1 105 ? -9.801 -9.658 14.678 1.00 89.06 105 GLN A N 1
ATOM 824 C CA . GLN A 1 105 ? -10.994 -10.149 15.350 1.00 89.06 105 GLN A CA 1
ATOM 825 C C . GLN A 1 105 ? -10.637 -10.833 16.672 1.00 89.06 105 GLN A C 1
ATOM 827 O O . GLN A 1 105 ? -11.208 -10.481 17.703 1.00 89.06 105 GLN A O 1
ATOM 832 N N . ALA A 1 106 ? -9.667 -11.752 16.677 1.00 88.44 106 ALA A N 1
ATOM 833 C CA . ALA A 1 106 ? -9.219 -12.427 17.895 1.00 88.44 106 ALA A CA 1
ATOM 834 C C . ALA A 1 106 ? -8.682 -11.436 18.944 1.00 88.44 106 ALA A C 1
ATOM 836 O O . ALA A 1 106 ? -8.941 -11.577 20.143 1.00 88.44 106 ALA A O 1
ATOM 837 N N . LEU A 1 107 ? -7.975 -10.392 18.498 1.00 89.56 107 LEU A N 1
ATOM 838 C CA . LEU A 1 107 ? -7.489 -9.328 19.370 1.00 89.56 107 LEU A CA 1
ATOM 839 C C . LEU A 1 107 ? -8.632 -8.514 19.984 1.00 89.56 107 LEU A C 1
ATOM 841 O O . LEU A 1 107 ? -8.616 -8.263 21.189 1.00 89.56 107 LEU A O 1
ATOM 845 N N . VAL A 1 108 ? -9.611 -8.093 19.179 1.00 88.81 108 VAL A N 1
ATOM 846 C CA . VAL A 1 108 ? -10.773 -7.332 19.665 1.00 88.81 108 VAL A CA 1
ATOM 847 C C . VAL A 1 108 ? -11.590 -8.179 20.625 1.00 88.81 108 VAL A C 1
ATOM 849 O O . VAL A 1 108 ? -11.950 -7.707 21.700 1.00 88.81 108 VAL A O 1
ATOM 852 N N . TRP A 1 109 ? -11.809 -9.438 20.264 1.00 87.88 109 TRP A N 1
ATOM 853 C CA . TRP A 1 109 ? -12.508 -10.411 21.077 1.00 87.88 109 TRP A CA 1
ATOM 854 C C . TRP A 1 109 ? -11.896 -10.555 22.468 1.00 87.88 109 TRP A C 1
ATOM 856 O O . TRP A 1 109 ? -12.588 -10.390 23.472 1.00 87.88 109 TRP A O 1
ATOM 866 N N . SER A 1 110 ? -10.590 -10.824 22.532 1.00 87.81 110 SER A N 1
ATOM 867 C CA . SER A 1 110 ? -9.871 -10.950 23.801 1.00 87.81 110 SER A CA 1
ATOM 868 C C . SER A 1 110 ? -9.968 -9.660 24.615 1.00 87.81 110 SER A C 1
ATOM 870 O O . SER A 1 110 ? -10.274 -9.702 25.804 1.00 87.81 110 SER A O 1
ATOM 872 N N . ASP A 1 111 ? -9.785 -8.503 23.970 1.00 88.31 111 ASP A N 1
ATOM 873 C CA . ASP A 1 111 ? -9.803 -7.202 24.644 1.00 88.31 111 ASP A CA 1
ATOM 874 C C . ASP A 1 111 ? -11.191 -6.862 25.218 1.00 88.31 111 ASP A C 1
ATOM 876 O O . ASP A 1 111 ? -11.272 -6.247 26.288 1.00 88.31 111 ASP A O 1
ATOM 880 N N . MET A 1 112 ? -12.261 -7.295 24.539 1.00 84.88 112 MET A N 1
ATOM 881 C CA . MET A 1 112 ? -13.650 -7.164 24.980 1.00 84.88 112 MET A CA 1
ATOM 882 C C . MET A 1 112 ? -14.024 -8.158 26.076 1.00 84.88 112 MET A C 1
ATOM 884 O O . MET A 1 112 ? -14.677 -7.756 27.038 1.00 84.88 112 MET A O 1
ATOM 888 N N . GLN A 1 113 ? -13.610 -9.422 25.965 1.00 84.81 113 GLN A N 1
ATOM 889 C CA . GLN A 1 113 ? -13.833 -10.423 27.007 1.00 84.81 113 GLN A CA 1
ATOM 890 C C . GLN A 1 113 ? -13.184 -9.983 28.324 1.00 84.81 113 GLN A C 1
ATOM 892 O O . GLN A 1 113 ? -13.818 -10.075 29.373 1.00 84.81 113 GLN A O 1
ATOM 897 N N . ASP A 1 114 ? -11.976 -9.420 28.262 1.00 85.38 114 ASP A N 1
ATOM 898 C CA . ASP A 1 114 ? -11.291 -8.842 29.421 1.00 85.38 114 ASP A CA 1
ATOM 899 C C . ASP A 1 114 ? -12.055 -7.656 30.032 1.00 85.38 114 ASP A C 1
ATOM 901 O O . ASP A 1 114 ? -12.068 -7.482 31.250 1.00 85.38 114 ASP A O 1
ATOM 905 N N . TYR A 1 115 ? -12.673 -6.809 29.201 1.00 83.50 115 TYR A N 1
ATOM 906 C CA . TYR A 1 115 ? -13.347 -5.591 29.661 1.00 83.50 115 TYR A CA 1
ATOM 907 C C . TYR A 1 115 ? -14.757 -5.856 30.207 1.00 83.50 115 TYR A C 1
ATOM 909 O O . TYR A 1 115 ? -15.129 -5.318 31.249 1.00 83.50 115 TYR A O 1
ATOM 917 N N . PHE A 1 116 ? -15.544 -6.676 29.510 1.00 79.38 116 PHE A N 1
ATOM 918 C CA . PHE A 1 116 ? -16.935 -6.970 29.858 1.00 79.38 116 PHE A CA 1
ATOM 919 C C . PHE A 1 116 ? -17.103 -8.256 30.684 1.00 79.38 116 PHE A C 1
ATOM 921 O O . PHE A 1 116 ? -18.187 -8.505 31.213 1.00 79.38 116 PHE A O 1
ATOM 928 N N . GLY A 1 117 ? -16.061 -9.087 30.801 1.00 77.56 117 GLY A N 1
ATOM 929 C CA . GLY A 1 117 ? -16.084 -10.346 31.553 1.00 77.56 117 GLY A CA 1
ATOM 930 C C . GLY A 1 117 ? -16.971 -11.432 30.935 1.00 77.56 117 GLY A C 1
ATOM 931 O O . GLY A 1 117 ? -17.397 -12.345 31.642 1.00 77.56 117 GLY A O 1
ATOM 932 N N . ARG A 1 118 ? -17.315 -11.321 29.646 1.00 71.12 118 ARG A N 1
ATOM 933 C CA . ARG A 1 118 ? -18.246 -12.222 28.948 1.00 71.12 118 ARG A CA 1
ATOM 934 C C . ARG A 1 118 ? -17.781 -12.532 27.532 1.00 71.12 118 ARG A C 1
ATOM 936 O O . ARG A 1 118 ? -17.043 -11.759 26.930 1.00 71.12 118 ARG A O 1
ATOM 943 N N . PHE A 1 119 ? -18.256 -13.664 27.019 1.00 68.38 119 PHE A N 1
ATOM 944 C CA . PHE A 1 119 ? -18.115 -14.038 25.616 1.00 68.38 119 PHE A CA 1
ATOM 945 C C . PHE A 1 119 ? -18.919 -13.044 24.759 1.00 68.38 119 PHE A C 1
ATOM 947 O O . PHE A 1 119 ? -20.088 -12.783 25.051 1.00 68.38 119 PHE A O 1
ATOM 954 N N . VAL A 1 120 ? -18.275 -12.451 23.757 1.00 65.75 120 VAL A N 1
ATOM 955 C CA . VAL A 1 120 ? -18.907 -11.534 22.793 1.00 65.75 120 VAL A CA 1
ATOM 956 C C . VAL A 1 120 ? -19.691 -12.383 21.772 1.00 65.75 120 VAL A C 1
ATOM 958 O O . VAL A 1 120 ? -19.394 -13.560 21.631 1.00 65.75 120 VAL A O 1
ATOM 961 N N . PRO A 1 121 ? -20.748 -11.908 21.101 1.00 64.88 121 PRO A N 1
ATOM 962 C CA . PRO A 1 121 ? -21.317 -12.632 19.960 1.00 64.88 121 PRO A CA 1
ATOM 963 C C . PRO A 1 121 ? -20.385 -12.600 18.733 1.00 64.88 121 PRO A C 1
ATOM 965 O O . PRO A 1 121 ? -19.520 -11.730 18.619 1.00 64.88 121 PRO A O 1
ATOM 968 N N . GLU A 1 122 ? -20.570 -13.541 17.801 1.00 68.44 122 GLU A N 1
ATOM 969 C CA . GLU A 1 122 ? -19.840 -13.592 16.526 1.00 68.44 122 GLU A CA 1
ATOM 970 C C . GLU A 1 122 ? -20.011 -12.269 15.756 1.00 68.44 122 GLU A C 1
ATOM 972 O O . GLU A 1 122 ? -21.110 -11.895 15.357 1.00 68.44 122 GLU A O 1
ATOM 977 N N . CYS A 1 123 ? -18.910 -11.530 15.584 1.00 69.75 123 CYS A N 1
ATOM 978 C CA . CYS A 1 123 ? -18.860 -10.237 14.886 1.00 69.75 123 CYS A CA 1
ATOM 979 C C . CYS A 1 123 ? -18.024 -10.315 13.594 1.00 69.75 123 CYS A C 1
ATOM 981 O O . CYS A 1 123 ? -17.530 -9.292 13.125 1.00 69.75 123 CYS A O 1
ATOM 983 N N . GLU A 1 124 ? -17.836 -11.517 13.043 1.00 74.31 124 GLU A N 1
ATOM 984 C CA . GLU A 1 124 ? -16.976 -11.814 11.880 1.00 74.31 124 GLU A CA 1
ATOM 985 C C . GLU A 1 124 ? -17.265 -10.910 10.678 1.00 74.31 124 GLU A C 1
ATOM 987 O O . GLU A 1 124 ? -16.355 -10.354 10.058 1.00 74.31 124 GLU A O 1
ATOM 992 N N . GLU A 1 125 ? -18.548 -10.679 10.405 1.00 79.00 125 GLU A N 1
ATOM 993 C CA . GLU A 1 125 ? -19.000 -9.853 9.286 1.00 79.00 125 GLU A CA 1
ATOM 994 C C . GLU A 1 125 ? -18.499 -8.402 9.375 1.00 79.00 125 GLU A C 1
ATOM 996 O O . GLU A 1 125 ? -18.239 -7.782 8.348 1.00 79.00 125 GLU A O 1
ATOM 1001 N N . LEU A 1 126 ? -18.305 -7.860 10.586 1.00 79.06 126 LEU A N 1
ATOM 1002 C CA . LEU A 1 126 ? -17.843 -6.478 10.787 1.00 79.06 126 LEU A CA 1
ATOM 1003 C C . LEU A 1 126 ? -16.340 -6.312 10.534 1.00 79.06 126 LEU A C 1
ATOM 1005 O O . LEU A 1 126 ? -15.885 -5.202 10.266 1.00 79.06 126 LEU A O 1
ATOM 1009 N N . PHE A 1 127 ? -15.569 -7.396 10.628 1.00 83.25 127 PHE A N 1
ATOM 1010 C CA . PHE A 1 127 ? -14.127 -7.400 10.365 1.00 83.25 127 PHE A CA 1
ATOM 1011 C C . PHE A 1 127 ? -13.791 -7.829 8.937 1.00 83.25 127 PHE A C 1
ATOM 1013 O O . PHE A 1 127 ? -12.642 -7.711 8.515 1.00 83.25 127 PHE A O 1
ATOM 1020 N N . THR A 1 128 ? -14.778 -8.295 8.174 1.00 82.31 128 THR A N 1
ATOM 1021 C CA . THR A 1 128 ? -14.577 -8.664 6.776 1.00 82.31 128 THR A CA 1
ATOM 1022 C C . THR A 1 128 ? -14.467 -7.399 5.927 1.00 82.31 128 THR A C 1
ATOM 1024 O O . THR A 1 128 ? -15.417 -6.627 5.803 1.00 82.31 128 THR A O 1
ATOM 1027 N N . ILE A 1 129 ? -13.297 -7.176 5.328 1.00 78.75 129 ILE A N 1
ATOM 1028 C CA . ILE A 1 129 ? -13.064 -6.050 4.420 1.00 78.75 129 ILE A CA 1
ATOM 1029 C C . ILE A 1 129 ? -13.388 -6.474 2.991 1.00 78.75 129 ILE A C 1
ATOM 1031 O O . ILE A 1 129 ? -12.785 -7.409 2.464 1.00 78.75 129 ILE A O 1
ATOM 1035 N N . ASP A 1 130 ? -14.278 -5.734 2.324 1.00 79.00 130 ASP A N 1
ATOM 1036 C CA . ASP A 1 130 ? -14.433 -5.860 0.876 1.00 79.00 130 ASP A CA 1
ATOM 1037 C C . ASP A 1 130 ? -13.208 -5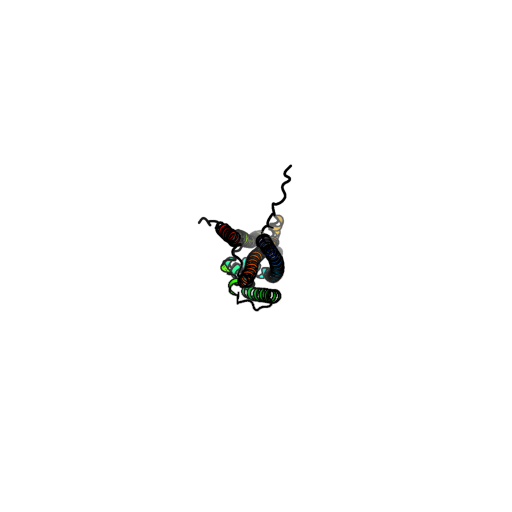.256 0.180 1.00 79.00 130 ASP A C 1
ATOM 1039 O O . ASP A 1 130 ? -13.079 -4.041 -0.004 1.00 79.00 130 ASP A O 1
ATOM 1043 N N . THR A 1 131 ? -12.292 -6.134 -0.222 1.00 78.25 131 THR A N 1
ATOM 1044 C CA . THR A 1 131 ? -11.054 -5.776 -0.918 1.00 78.25 131 THR A CA 1
ATOM 1045 C C . THR A 1 131 ? -11.308 -5.069 -2.250 1.00 78.25 131 THR A C 1
ATOM 1047 O O . THR A 1 131 ? -10.441 -4.335 -2.721 1.00 78.25 131 THR A O 1
ATOM 1050 N N . ARG A 1 132 ? -12.513 -5.184 -2.830 1.00 77.75 132 ARG A N 1
ATOM 1051 C CA . ARG A 1 132 ? -12.909 -4.457 -4.050 1.00 77.75 132 ARG A CA 1
ATOM 1052 C C . ARG A 1 132 ? -13.043 -2.954 -3.825 1.00 77.75 132 ARG A C 1
ATOM 1054 O O . ARG A 1 132 ? -12.958 -2.191 -4.784 1.00 77.75 13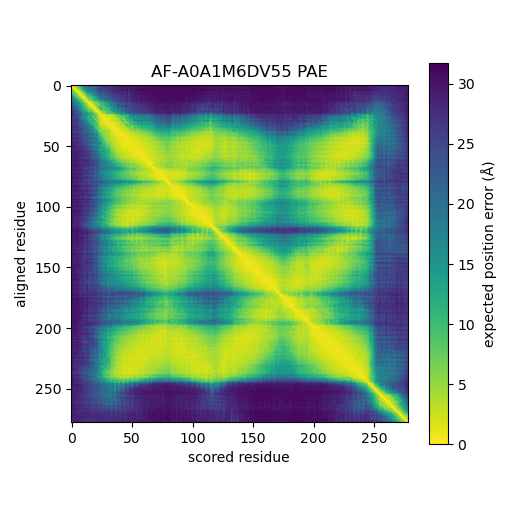2 ARG A O 1
ATOM 1061 N N . LEU A 1 133 ? -13.244 -2.526 -2.578 1.00 80.12 133 LEU A N 1
ATOM 1062 C CA . LEU A 1 133 ? -13.314 -1.113 -2.204 1.00 80.12 133 LEU A CA 1
ATOM 1063 C C . LEU A 1 133 ? -11.924 -0.481 -2.037 1.00 80.12 133 LEU A C 1
ATOM 1065 O O . LEU A 1 133 ? -11.819 0.741 -1.924 1.00 80.12 133 LEU A O 1
ATOM 1069 N N . LEU A 1 134 ? -10.857 -1.286 -2.033 1.00 84.62 134 LEU A N 1
ATOM 1070 C CA . LEU A 1 134 ? -9.486 -0.803 -1.910 1.00 84.62 134 LEU A CA 1
ATOM 1071 C C . LEU A 1 134 ? -8.987 -0.292 -3.261 1.00 84.62 134 LEU A C 1
ATOM 1073 O O . LEU A 1 134 ? -8.353 -0.995 -4.046 1.00 84.62 134 LEU A O 1
ATOM 1077 N N . SER A 1 135 ? -9.269 0.976 -3.541 1.00 84.44 135 SER A N 1
ATOM 1078 C CA . SER A 1 135 ? -8.783 1.633 -4.749 1.00 84.44 135 SER A CA 1
ATOM 1079 C C . SER A 1 135 ? -7.387 2.224 -4.532 1.00 84.44 135 SER A C 1
ATOM 1081 O O . SER A 1 135 ? -7.161 2.878 -3.508 1.00 84.44 135 SER A O 1
ATOM 1083 N N . PRO A 1 136 ? -6.459 2.075 -5.492 1.00 85.81 136 PRO A N 1
ATOM 1084 C CA . PRO A 1 136 ? -5.221 2.842 -5.479 1.00 85.81 136 PRO A CA 1
ATOM 1085 C C . PRO A 1 136 ? -5.508 4.353 -5.658 1.00 85.81 136 PRO A C 1
ATOM 1087 O O . PRO A 1 136 ? -6.602 4.729 -6.093 1.00 85.81 136 PRO A O 1
ATOM 1090 N N . PRO A 1 137 ? -4.536 5.244 -5.382 1.00 85.19 137 PRO A N 1
ATOM 1091 C CA . PRO A 1 137 ? -4.687 6.675 -5.651 1.00 85.19 137 PRO A CA 1
ATOM 1092 C C . PRO A 1 137 ? -4.996 6.953 -7.132 1.00 85.19 137 PRO A C 1
ATOM 1094 O O . PRO A 1 137 ? -4.316 6.432 -8.008 1.00 85.19 137 PRO A O 1
ATOM 1097 N N . ALA A 1 138 ? -5.966 7.822 -7.435 1.00 83.50 138 ALA A N 1
ATOM 1098 C CA . ALA A 1 138 ? -6.477 8.019 -8.803 1.00 83.50 138 ALA A CA 1
ATOM 1099 C C . ALA A 1 138 ? -5.407 8.381 -9.860 1.00 83.50 138 ALA A C 1
ATOM 1101 O O . ALA A 1 138 ? -5.531 8.006 -11.024 1.00 83.50 138 ALA A O 1
ATOM 1102 N N . TYR A 1 139 ? -4.346 9.091 -9.465 1.00 82.19 139 TYR A N 1
ATOM 1103 C CA . TYR A 1 139 ? -3.276 9.525 -10.372 1.00 82.19 139 TYR A CA 1
ATOM 1104 C C . TYR A 1 139 ? -2.227 8.440 -10.654 1.00 82.19 139 TYR A C 1
ATOM 1106 O O . TYR A 1 139 ? -1.439 8.572 -11.592 1.00 82.19 139 TYR A O 1
ATOM 1114 N N . ILE A 1 140 ? -2.174 7.375 -9.848 1.00 85.81 140 ILE A N 1
ATOM 1115 C CA . ILE A 1 140 ? -1.025 6.467 -9.856 1.00 85.81 140 ILE A CA 1
ATOM 1116 C C . ILE A 1 140 ? -0.915 5.687 -11.169 1.00 85.81 140 ILE A C 1
ATOM 1118 O O . ILE A 1 140 ? 0.192 5.433 -11.633 1.00 85.81 140 ILE A O 1
ATOM 1122 N N . ASN A 1 141 ? -2.050 5.364 -11.799 1.00 83.06 141 ASN A N 1
ATOM 1123 C CA . ASN A 1 141 ? -2.080 4.624 -13.060 1.00 83.06 141 ASN A CA 1
ATOM 1124 C C . ASN A 1 141 ? -1.363 5.407 -14.159 1.00 83.06 141 ASN A C 1
ATOM 1126 O O . ASN A 1 141 ? -0.588 4.834 -14.917 1.00 83.06 141 ASN A O 1
ATOM 1130 N N . GLN A 1 142 ? -1.612 6.717 -14.232 1.00 85.88 142 GLN A N 1
ATOM 1131 C CA . GLN A 1 142 ? -0.995 7.594 -15.226 1.00 85.88 142 GLN A CA 1
ATOM 1132 C C . GLN A 1 142 ? 0.508 7.715 -14.969 1.00 85.88 142 GLN A C 1
ATOM 1134 O O . GLN A 1 142 ? 1.303 7.468 -15.871 1.00 85.88 142 GLN A O 1
ATOM 1139 N N . VAL A 1 143 ? 0.895 7.986 -13.720 1.00 88.69 143 VAL A N 1
ATOM 1140 C CA . VAL A 1 143 ? 2.303 8.152 -13.327 1.00 88.69 143 VAL A CA 1
ATOM 1141 C C . VAL A 1 143 ? 3.118 6.876 -13.566 1.00 88.69 143 VAL A C 1
ATOM 1143 O O . VAL A 1 143 ? 4.193 6.921 -14.162 1.00 88.69 143 VAL A O 1
ATOM 1146 N N . LEU A 1 144 ? 2.603 5.712 -13.160 1.00 87.19 144 LEU A N 1
ATOM 1147 C CA . LEU A 1 144 ? 3.286 4.438 -13.393 1.00 87.19 144 LEU A CA 1
ATOM 1148 C C . LEU A 1 144 ? 3.395 4.116 -14.883 1.00 87.19 144 LEU A C 1
ATOM 1150 O O . LEU A 1 144 ? 4.450 3.666 -15.332 1.00 87.19 144 LEU A O 1
ATOM 1154 N N . GLN A 1 145 ? 2.347 4.391 -15.662 1.00 87.38 145 GLN A N 1
ATOM 1155 C CA . GLN A 1 145 ? 2.381 4.198 -17.108 1.00 87.38 145 GLN A CA 1
ATOM 1156 C C . GLN A 1 145 ? 3.435 5.097 -17.772 1.00 87.38 145 GLN A C 1
ATOM 1158 O O . GLN A 1 145 ? 4.161 4.643 -18.659 1.00 87.38 145 GLN A O 1
ATOM 1163 N N . GLU A 1 146 ? 3.570 6.348 -17.331 1.00 89.56 146 GLU A N 1
ATOM 1164 C CA . GLU A 1 146 ? 4.614 7.265 -17.798 1.00 89.56 146 GLU A CA 1
ATOM 1165 C C . GLU A 1 146 ? 6.019 6.749 -17.479 1.00 89.56 146 GLU A C 1
ATOM 1167 O O . GLU A 1 146 ? 6.886 6.755 -18.358 1.00 89.56 146 GLU A O 1
ATOM 1172 N N . TYR A 1 147 ? 6.257 6.236 -16.270 1.00 89.94 147 TYR A N 1
ATOM 1173 C CA . TYR A 1 147 ? 7.555 5.664 -15.899 1.00 89.94 147 TYR A CA 1
ATOM 1174 C C . TYR A 1 147 ? 7.893 4.408 -16.700 1.00 89.94 147 TYR A C 1
ATOM 1176 O O . TYR A 1 147 ? 9.006 4.297 -17.223 1.00 89.94 147 TYR A O 1
ATOM 1184 N N . VAL A 1 148 ? 6.932 3.499 -16.881 1.00 87.88 148 VAL A N 1
ATOM 1185 C CA . VAL A 1 148 ? 7.105 2.301 -17.717 1.00 87.88 148 VAL A CA 1
ATOM 1186 C C . VAL A 1 148 ? 7.403 2.693 -19.169 1.00 87.88 148 VAL A C 1
ATOM 1188 O O . VAL A 1 148 ? 8.334 2.166 -19.784 1.00 87.88 148 VAL A O 1
ATOM 1191 N N . ASN A 1 149 ? 6.682 3.668 -19.723 1.00 88.75 149 ASN A N 1
ATOM 1192 C CA . ASN A 1 149 ? 6.927 4.152 -21.082 1.00 88.75 149 ASN A CA 1
ATOM 1193 C C . ASN A 1 149 ? 8.295 4.830 -21.222 1.00 88.75 149 ASN A C 1
ATOM 1195 O O . ASN A 1 149 ? 9.015 4.574 -22.190 1.00 88.75 149 ASN A O 1
ATOM 1199 N N . THR A 1 150 ? 8.694 5.637 -20.239 1.00 89.00 150 THR A N 1
ATOM 1200 C CA . THR A 1 150 ? 10.009 6.294 -20.214 1.00 89.00 150 THR A CA 1
ATOM 1201 C C . THR A 1 150 ? 11.131 5.258 -20.149 1.00 89.00 150 THR A C 1
ATOM 1203 O O . THR A 1 150 ? 12.137 5.373 -20.856 1.00 89.00 150 THR A O 1
ATOM 1206 N N . PHE A 1 151 ? 10.940 4.187 -19.377 1.00 88.62 151 PHE A N 1
ATOM 1207 C CA . PHE A 1 151 ? 11.882 3.073 -19.282 1.00 88.62 151 PHE A CA 1
ATOM 1208 C C . PHE A 1 151 ? 12.068 2.373 -20.633 1.00 88.62 151 PHE A C 1
ATOM 1210 O O . PHE A 1 151 ? 13.198 2.168 -21.094 1.00 88.62 151 PHE A O 1
ATOM 1217 N N . ARG A 1 152 ? 10.960 2.074 -21.322 1.00 86.06 152 ARG A N 1
ATOM 1218 C CA . ARG A 1 152 ? 10.970 1.484 -22.671 1.00 86.06 152 ARG A CA 1
ATOM 1219 C C . ARG A 1 152 ? 11.672 2.381 -23.680 1.00 86.06 152 ARG A C 1
ATOM 1221 O O . ARG A 1 152 ? 12.510 1.904 -24.456 1.00 86.06 152 ARG A O 1
ATOM 1228 N N . PHE A 1 153 ? 11.343 3.670 -23.666 1.00 88.94 153 PHE A N 1
ATOM 1229 C CA . PHE A 1 153 ? 11.928 4.649 -24.572 1.00 88.94 153 PHE A CA 1
ATOM 1230 C C . PHE A 1 153 ? 13.443 4.728 -24.380 1.00 88.94 153 PHE A C 1
ATOM 1232 O O . PHE A 1 153 ? 14.192 4.565 -25.340 1.00 88.94 153 PHE A O 1
ATOM 1239 N N . THR A 1 154 ? 13.898 4.851 -23.134 1.00 87.38 154 THR A N 1
ATOM 1240 C CA . THR A 1 154 ? 15.320 4.947 -22.775 1.00 87.38 154 THR A CA 1
ATOM 1241 C C . THR A 1 154 ? 16.109 3.725 -23.247 1.00 87.38 154 THR A C 1
ATOM 1243 O O . THR A 1 154 ? 17.158 3.847 -23.889 1.00 87.38 154 THR A O 1
ATOM 1246 N N . LYS A 1 155 ? 15.575 2.521 -23.006 1.00 85.81 155 LYS A N 1
ATOM 1247 C CA . LYS A 1 155 ? 16.187 1.260 -23.448 1.00 85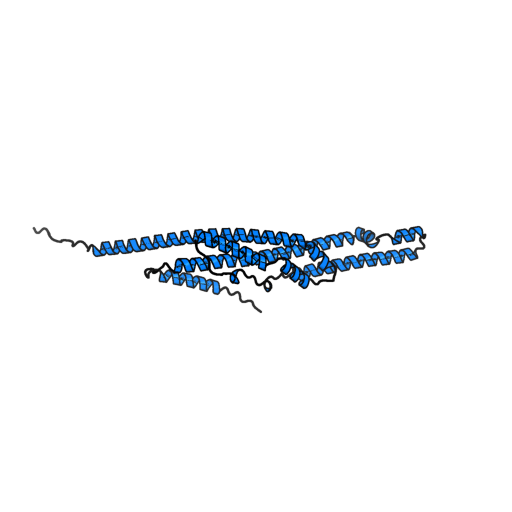.81 155 LYS A CA 1
ATOM 1248 C C . LYS A 1 155 ? 16.280 1.172 -24.973 1.00 85.81 155 LYS A C 1
ATOM 1250 O O . LYS A 1 155 ? 17.280 0.696 -25.515 1.00 85.81 155 LYS A O 1
ATOM 1255 N N . THR A 1 156 ? 15.245 1.629 -25.672 1.00 88.69 156 THR A N 1
ATOM 1256 C CA . THR A 1 156 ? 15.191 1.628 -27.141 1.00 88.69 156 THR A CA 1
ATOM 1257 C C . THR A 1 156 ? 16.142 2.665 -27.732 1.00 88.69 156 THR A C 1
ATOM 1259 O O . THR A 1 156 ? 16.882 2.349 -28.664 1.00 88.69 156 THR A O 1
ATOM 1262 N N . MET A 1 157 ? 16.200 3.859 -27.145 1.00 88.19 157 MET A N 1
ATOM 1263 C CA . MET A 1 157 ? 17.103 4.939 -27.536 1.00 88.19 157 MET A CA 1
ATOM 1264 C C . MET A 1 157 ? 18.568 4.510 -27.407 1.00 88.19 157 MET A C 1
ATOM 1266 O O . MET A 1 157 ? 19.320 4.618 -28.375 1.00 88.19 157 MET A O 1
ATOM 1270 N N . GLY A 1 158 ? 18.965 3.922 -26.272 1.00 87.94 158 GLY A N 1
ATOM 1271 C CA . GLY A 1 158 ? 20.327 3.408 -26.084 1.00 87.94 158 GLY A CA 1
ATOM 1272 C C . GLY A 1 158 ? 20.713 2.347 -27.124 1.00 87.94 158 GLY A C 1
ATOM 1273 O O . GLY A 1 158 ? 21.807 2.383 -27.691 1.00 87.94 158 GLY A O 1
ATOM 1274 N N . ARG A 1 159 ? 19.791 1.432 -27.456 1.00 89.44 159 ARG A N 1
ATOM 1275 C CA . ARG A 1 159 ? 19.992 0.431 -28.523 1.00 89.44 159 ARG A CA 1
ATOM 1276 C C . ARG A 1 159 ? 20.113 1.069 -29.908 1.00 89.44 159 ARG A C 1
ATOM 1278 O O . ARG A 1 159 ? 20.952 0.637 -30.698 1.00 89.44 159 ARG A O 1
ATOM 1285 N N . ALA A 1 160 ? 19.296 2.078 -30.202 1.00 91.25 160 ALA A N 1
ATOM 1286 C CA . ALA A 1 160 ? 19.322 2.788 -31.475 1.00 91.25 160 ALA A CA 1
ATOM 1287 C C . ALA A 1 160 ? 20.646 3.539 -31.670 1.00 91.25 160 ALA A C 1
ATOM 1289 O O . ALA A 1 160 ? 21.283 3.369 -32.710 1.00 91.25 160 ALA A O 1
ATOM 1290 N N . VAL A 1 161 ? 21.108 4.275 -30.653 1.00 89.69 161 VAL A N 1
ATOM 1291 C CA . VAL A 1 161 ? 22.408 4.968 -30.678 1.00 89.69 161 VAL A CA 1
ATOM 1292 C C . VAL A 1 161 ? 23.542 3.968 -30.895 1.00 89.69 161 VAL A C 1
ATOM 1294 O O . VAL A 1 161 ? 24.345 4.143 -31.808 1.00 89.69 161 VAL A O 1
ATOM 1297 N N . ASN A 1 162 ? 23.555 2.857 -30.151 1.00 90.31 162 ASN A N 1
ATOM 1298 C CA . ASN A 1 162 ? 24.545 1.795 -30.341 1.00 90.31 162 ASN A CA 1
ATOM 1299 C C . ASN A 1 162 ? 24.558 1.242 -31.771 1.00 90.31 162 ASN A C 1
ATOM 1301 O O . ASN A 1 162 ? 25.625 1.052 -32.357 1.00 90.31 162 ASN A O 1
ATOM 1305 N N . LYS A 1 163 ? 23.381 0.998 -32.358 1.00 91.00 163 LYS A N 1
ATOM 1306 C CA . LYS A 1 163 ? 23.259 0.507 -33.736 1.00 91.00 163 LYS A CA 1
ATOM 1307 C C . LYS A 1 163 ? 23.783 1.526 -34.750 1.00 91.00 163 LYS A C 1
ATOM 1309 O O . LYS A 1 163 ? 24.506 1.138 -35.667 1.00 91.00 163 LYS A O 1
ATOM 1314 N N . ILE A 1 164 ? 23.432 2.802 -34.589 1.00 91.50 164 ILE A N 1
ATOM 1315 C CA . ILE A 1 164 ? 23.861 3.885 -35.482 1.00 91.50 164 ILE A CA 1
ATOM 1316 C C . ILE A 1 164 ? 25.378 4.058 -35.404 1.00 91.50 164 ILE A C 1
ATOM 1318 O O . ILE A 1 164 ? 26.035 3.992 -36.436 1.00 91.50 164 ILE A O 1
ATOM 1322 N N . CYS A 1 165 ? 25.951 4.176 -34.203 1.00 88.06 165 CYS A N 1
ATOM 1323 C CA . CYS A 1 165 ? 27.395 4.338 -34.028 1.00 88.06 165 CYS A CA 1
ATOM 1324 C C . CYS A 1 165 ? 28.183 3.158 -34.600 1.00 88.06 165 CYS A C 1
ATOM 1326 O O . CYS A 1 165 ? 29.157 3.373 -35.316 1.00 88.06 165 CYS A O 1
ATOM 1328 N N . ARG A 1 166 ? 27.735 1.915 -34.372 1.00 87.19 166 ARG A N 1
ATOM 1329 C CA . ARG A 1 166 ? 28.372 0.731 -34.974 1.00 87.19 166 ARG A CA 1
ATOM 1330 C C . ARG A 1 166 ? 28.306 0.754 -36.501 1.00 87.19 166 ARG A C 1
ATOM 1332 O O . ARG A 1 166 ? 29.311 0.469 -37.147 1.00 87.19 166 ARG A O 1
ATOM 1339 N N . LYS A 1 167 ? 27.159 1.124 -37.085 1.00 87.44 167 LYS A N 1
ATOM 1340 C CA . LYS A 1 167 ? 27.006 1.231 -38.544 1.00 87.44 167 LYS A CA 1
ATOM 1341 C C . LYS A 1 167 ? 27.914 2.321 -39.117 1.00 87.44 167 LYS A C 1
ATOM 1343 O O . LYS A 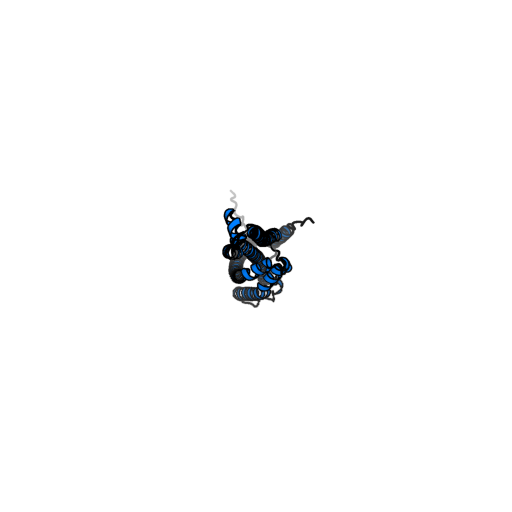1 167 ? 28.633 2.052 -40.073 1.00 87.44 167 LYS A O 1
ATOM 1348 N N . SER A 1 168 ? 27.944 3.503 -38.509 1.00 86.69 168 SER A N 1
ATOM 1349 C CA . SER A 1 168 ? 28.795 4.606 -38.964 1.00 86.69 168 SER A CA 1
ATOM 1350 C C . SER A 1 168 ? 30.284 4.268 -38.850 1.00 86.69 168 SER A C 1
ATOM 1352 O O . SER A 1 168 ? 31.029 4.481 -39.799 1.00 86.69 168 SER A O 1
ATOM 1354 N N . LEU A 1 169 ? 30.726 3.664 -37.741 1.00 85.50 169 LEU A N 1
ATOM 1355 C CA . LEU A 1 169 ? 32.134 3.287 -37.536 1.00 85.50 169 LEU A CA 1
ATOM 1356 C C . LEU A 1 169 ? 32.592 2.133 -38.439 1.00 85.50 169 LEU A C 1
ATOM 1358 O O . LEU A 1 169 ? 33.776 2.024 -38.740 1.00 85.50 169 LEU A O 1
ATOM 1362 N N . SER A 1 170 ? 31.676 1.284 -38.909 1.00 82.06 170 SER A N 1
ATOM 1363 C CA . SER A 1 170 ? 32.018 0.268 -39.914 1.00 82.06 170 SER A CA 1
ATOM 1364 C C . SER A 1 170 ? 32.311 0.867 -41.298 1.00 82.06 170 SER A C 1
ATOM 1366 O O . SER A 1 170 ? 32.962 0.226 -42.116 1.00 82.06 170 SER A O 1
ATOM 1368 N N . GLN A 1 171 ? 31.865 2.103 -41.555 1.00 85.50 171 GLN A N 1
ATOM 1369 C CA . GLN A 1 171 ? 32.024 2.797 -42.838 1.00 85.50 171 GLN A CA 1
ATOM 1370 C C . GLN A 1 171 ? 33.248 3.725 -42.887 1.00 85.50 171 GLN A C 1
ATOM 1372 O O . GLN A 1 171 ? 33.607 4.195 -43.960 1.00 85.50 171 GLN A O 1
ATOM 1377 N N . THR A 1 172 ? 33.915 3.986 -41.758 1.00 82.69 172 THR A N 1
ATOM 1378 C CA . THR A 1 172 ? 35.032 4.947 -41.662 1.00 82.69 172 THR A CA 1
ATOM 1379 C C . THR A 1 172 ? 36.407 4.361 -42.001 1.00 82.69 172 THR A C 1
ATOM 1381 O O . THR A 1 172 ? 37.412 5.048 -41.849 1.00 82.69 172 THR A O 1
ATOM 1384 N N . GLY A 1 173 ? 36.484 3.101 -42.448 1.00 80.81 173 GLY A N 1
ATOM 1385 C CA . GLY A 1 173 ? 37.751 2.475 -42.854 1.00 80.81 173 GLY A CA 1
ATOM 1386 C C . GLY A 1 173 ? 38.730 2.207 -41.702 1.00 80.81 173 GLY A C 1
ATOM 1387 O O . GLY A 1 173 ? 39.933 2.107 -41.926 1.00 80.81 173 GLY A O 1
ATOM 1388 N N . LEU A 1 174 ? 38.234 2.100 -40.463 1.00 84.38 174 LEU A N 1
ATOM 1389 C CA . LEU A 1 174 ? 39.052 1.794 -39.283 1.00 84.38 174 LEU A CA 1
ATOM 1390 C C . LEU A 1 174 ? 39.755 0.435 -39.409 1.00 84.38 174 LEU A C 1
ATOM 1392 O O . LEU A 1 174 ? 39.206 -0.498 -39.997 1.00 84.38 174 LEU A O 1
ATOM 1396 N N . SER A 1 175 ? 40.931 0.297 -38.786 1.00 88.75 175 SER A N 1
ATOM 1397 C CA . SER A 1 175 ? 41.636 -0.988 -38.722 1.00 88.75 175 SER A CA 1
ATOM 1398 C C . SER A 1 175 ? 40.791 -2.058 -38.001 1.00 88.75 175 SER A C 1
ATOM 1400 O O . SER A 1 175 ? 39.998 -1.717 -37.115 1.00 88.75 175 SER A O 1
ATOM 1402 N N . PRO A 1 176 ? 40.962 -3.359 -38.310 1.00 84.81 176 PRO A N 1
ATOM 1403 C CA . PRO A 1 176 ? 40.135 -4.430 -37.739 1.00 84.81 176 PRO A CA 1
ATOM 1404 C C . PRO A 1 176 ? 40.120 -4.463 -36.203 1.00 84.81 176 PRO A C 1
ATOM 1406 O O . PRO A 1 176 ? 39.091 -4.740 -35.589 1.00 84.81 176 PRO A O 1
ATOM 1409 N N . VAL A 1 177 ? 41.249 -4.123 -35.574 1.00 88.19 177 VAL A N 1
ATOM 1410 C CA . VAL A 1 177 ? 41.382 -4.050 -34.110 1.00 88.19 177 VAL A CA 1
ATOM 1411 C C . VAL A 1 177 ? 40.520 -2.923 -33.536 1.00 88.19 177 VAL A C 1
ATOM 1413 O O . VAL A 1 177 ? 39.793 -3.127 -32.563 1.00 88.19 177 VAL A O 1
ATOM 1416 N N . LEU A 1 178 ? 40.541 -1.742 -34.163 1.00 86.25 178 LEU A N 1
ATOM 1417 C CA . LEU A 1 178 ? 39.727 -0.600 -33.740 1.00 86.25 178 LEU A CA 1
ATOM 1418 C C . LEU A 1 178 ? 38.234 -0.841 -33.991 1.00 86.25 178 LEU A C 1
ATOM 1420 O O . LEU A 1 178 ? 37.413 -0.455 -33.163 1.00 86.25 178 LEU A O 1
ATOM 1424 N N . GLN A 1 179 ? 37.876 -1.535 -35.075 1.00 83.00 179 GLN A N 1
ATOM 1425 C CA . GLN A 1 179 ? 36.493 -1.951 -35.329 1.00 83.00 179 GLN A CA 1
ATOM 1426 C C . GLN A 1 179 ? 35.984 -2.936 -34.267 1.00 83.00 179 GLN A C 1
ATOM 1428 O O . GLN A 1 179 ? 34.862 -2.787 -33.781 1.00 83.00 179 GLN A O 1
ATOM 1433 N N . GLN A 1 180 ? 36.805 -3.912 -33.858 1.00 84.88 180 GLN A N 1
ATOM 1434 C CA . GLN A 1 180 ? 36.449 -4.833 -32.774 1.00 84.88 180 GLN A CA 1
ATOM 1435 C C . GLN A 1 180 ? 36.260 -4.110 -31.438 1.00 84.88 180 GLN A C 1
ATOM 1437 O O . GLN A 1 180 ? 35.281 -4.375 -30.736 1.00 84.88 180 GLN A O 1
ATOM 1442 N N . LEU A 1 181 ? 37.163 -3.188 -31.091 1.00 85.94 181 LEU A N 1
ATOM 1443 C CA . LEU A 1 181 ? 37.048 -2.388 -29.870 1.00 85.94 181 LEU A CA 1
ATOM 1444 C C . LEU A 1 181 ? 35.782 -1.526 -29.896 1.00 85.94 181 LEU A C 1
ATOM 1446 O O . LEU A 1 181 ? 34.982 -1.589 -28.964 1.00 85.94 181 LEU A O 1
ATOM 1450 N N . ALA A 1 182 ? 35.535 -0.816 -30.997 1.00 84.12 182 ALA A N 1
ATOM 1451 C CA . ALA A 1 182 ? 34.323 -0.027 -31.186 1.00 84.12 182 ALA A CA 1
ATOM 1452 C C . ALA A 1 182 ? 33.042 -0.873 -31.111 1.00 84.12 182 ALA A C 1
ATOM 1454 O O . ALA A 1 182 ? 32.036 -0.430 -30.558 1.00 84.12 182 ALA A O 1
ATOM 1455 N N . GLY A 1 183 ? 33.060 -2.107 -31.620 1.00 82.31 183 GLY A N 1
ATOM 1456 C CA . GLY A 1 183 ? 31.928 -3.030 -31.526 1.00 82.31 183 GLY A CA 1
ATOM 1457 C C . GLY A 1 183 ? 31.564 -3.412 -30.086 1.00 82.31 183 GLY A C 1
ATOM 1458 O O . GLY A 1 183 ? 30.387 -3.643 -29.797 1.00 82.31 183 GLY A O 1
ATOM 1459 N N . ARG A 1 184 ? 32.549 -3.435 -29.178 1.00 86.69 184 ARG A N 1
ATOM 1460 C CA . ARG A 1 184 ? 32.375 -3.774 -27.753 1.00 86.69 184 ARG A CA 1
ATOM 1461 C C . ARG A 1 184 ? 31.963 -2.589 -26.878 1.00 86.69 184 ARG A C 1
ATOM 1463 O O . ARG A 1 184 ? 31.505 -2.812 -25.763 1.00 86.69 184 ARG A O 1
ATOM 1470 N N . MET A 1 185 ? 32.100 -1.357 -27.362 1.00 86.38 185 MET A N 1
ATOM 1471 C CA . MET A 1 185 ? 31.719 -0.164 -26.605 1.00 86.38 185 MET A CA 1
ATOM 1472 C C . MET A 1 185 ? 30.196 0.031 -26.572 1.00 86.38 185 MET A C 1
ATOM 1474 O O . MET A 1 185 ? 29.497 -0.205 -27.564 1.00 86.38 185 MET A O 1
ATOM 1478 N N . ASP A 1 186 ? 29.694 0.504 -25.428 1.00 86.75 186 ASP A N 1
ATOM 1479 C CA . ASP A 1 186 ? 28.326 1.006 -25.275 1.00 86.75 186 ASP A CA 1
ATOM 1480 C C . ASP A 1 186 ? 28.293 2.507 -25.596 1.00 86.75 186 ASP A C 1
ATOM 1482 O O . ASP A 1 186 ? 28.311 3.378 -24.722 1.00 86.75 186 ASP A O 1
ATOM 1486 N N . TRP A 1 187 ? 28.293 2.803 -26.895 1.00 87.19 187 TRP A N 1
ATOM 1487 C CA . TRP A 1 187 ? 28.174 4.157 -27.433 1.00 87.19 187 TRP A CA 1
ATOM 1488 C C . TRP A 1 187 ? 26.909 4.862 -26.957 1.00 87.19 187 TRP A C 1
ATOM 1490 O O . TRP A 1 187 ? 26.939 6.068 -26.732 1.00 87.19 187 TRP A O 1
ATOM 1500 N N . GLY A 1 188 ? 25.815 4.119 -26.774 1.00 83.75 188 GLY A N 1
ATOM 1501 C CA . GLY A 1 188 ? 24.571 4.637 -26.217 1.00 83.75 188 GLY A CA 1
ATOM 1502 C C . GLY A 1 188 ? 24.795 5.247 -24.840 1.00 83.75 188 GLY A C 1
ATOM 1503 O O . GLY A 1 188 ? 24.480 6.415 -24.628 1.00 83.75 188 GLY A O 1
ATOM 1504 N N . SER A 1 189 ? 25.408 4.495 -23.929 1.00 86.31 189 SER A N 1
ATOM 1505 C CA . SER A 1 189 ? 25.734 5.006 -22.597 1.00 86.31 189 SER A CA 1
ATOM 1506 C C . SER A 1 189 ? 26.750 6.143 -22.622 1.00 86.31 189 SER A C 1
ATOM 1508 O O . SER A 1 189 ? 26.566 7.135 -21.923 1.00 86.31 189 SER A O 1
ATOM 1510 N N . LEU A 1 190 ? 27.806 6.029 -23.429 1.00 86.44 190 LEU A N 1
ATOM 1511 C CA . LEU A 1 190 ? 28.883 7.024 -23.474 1.00 86.44 190 LEU A CA 1
ATOM 1512 C C . LEU A 1 190 ? 28.458 8.365 -24.075 1.00 86.44 190 LEU A C 1
ATOM 1514 O O . LEU A 1 190 ? 28.892 9.414 -23.604 1.00 86.44 190 LEU A O 1
ATOM 1518 N N . LEU A 1 191 ? 27.647 8.347 -25.131 1.00 86.81 191 LEU A N 1
ATOM 1519 C CA . LEU A 1 191 ? 27.195 9.573 -25.784 1.00 86.81 191 LEU A CA 1
ATOM 1520 C C . LEU A 1 191 ? 26.067 10.227 -24.996 1.00 86.81 191 LEU A C 1
ATOM 1522 O O . LEU A 1 191 ? 26.064 11.444 -24.844 1.00 86.81 191 LEU A O 1
ATOM 1526 N N . LEU A 1 192 ? 25.134 9.439 -24.459 1.00 85.69 192 LEU A N 1
ATOM 1527 C CA . LEU A 1 192 ? 24.000 9.989 -23.720 1.00 85.69 192 LEU A CA 1
ATOM 1528 C C . LEU A 1 192 ? 24.373 10.437 -22.301 1.00 85.69 192 LEU A C 1
ATOM 1530 O O . LEU A 1 192 ? 23.734 11.349 -21.779 1.00 85.69 192 LEU A O 1
ATOM 1534 N N . SER A 1 193 ? 25.429 9.888 -21.687 1.00 85.62 193 SER A N 1
ATOM 1535 C CA . SER A 1 193 ? 25.930 10.384 -20.393 1.00 85.62 193 SER A CA 1
ATOM 1536 C C . SER A 1 193 ? 26.409 11.835 -20.466 1.00 85.62 193 SER A C 1
ATOM 1538 O O . SER A 1 193 ? 26.242 12.583 -19.506 1.00 85.62 193 SER A O 1
ATOM 1540 N N . ARG A 1 194 ? 26.910 12.286 -21.625 1.00 85.00 194 ARG A N 1
ATOM 1541 C CA . ARG A 1 194 ? 27.284 13.694 -21.855 1.00 85.00 194 ARG A CA 1
ATOM 1542 C C . ARG A 1 194 ? 26.103 14.660 -21.763 1.00 85.00 194 ARG A C 1
ATOM 1544 O O . ARG A 1 194 ? 26.321 15.840 -21.519 1.00 85.00 194 ARG A O 1
ATOM 1551 N N . PHE A 1 195 ? 24.881 14.157 -21.918 1.00 81.31 195 PHE A N 1
ATOM 1552 C CA . PHE A 1 195 ? 23.638 14.921 -21.813 1.00 81.31 195 PHE A CA 1
ATOM 1553 C C . PHE A 1 195 ? 22.846 14.583 -20.540 1.00 81.31 195 PHE A C 1
ATOM 1555 O O . PHE A 1 195 ? 21.658 14.875 -20.476 1.00 81.31 195 PHE A O 1
ATOM 1562 N N . ALA A 1 196 ? 23.473 13.941 -19.544 1.00 76.19 196 ALA A N 1
ATOM 1563 C CA . ALA A 1 196 ? 22.805 13.436 -18.335 1.00 76.19 196 ALA A CA 1
ATOM 1564 C C . ALA A 1 196 ? 21.630 12.467 -18.624 1.00 76.19 196 ALA A C 1
ATOM 1566 O O . ALA A 1 196 ? 20.697 12.315 -17.833 1.00 76.19 196 ALA A O 1
ATOM 1567 N N . CYS A 1 197 ? 21.684 11.772 -19.763 1.00 76.06 197 CYS A N 1
ATOM 1568 C CA . CYS A 1 197 ? 20.666 10.828 -20.227 1.00 76.06 197 CYS A CA 1
ATOM 1569 C C . CYS A 1 197 ? 21.221 9.403 -20.359 1.00 76.06 197 CYS A C 1
ATOM 1571 O O . CYS A 1 197 ? 20.798 8.648 -21.234 1.00 76.06 197 CYS A O 1
ATOM 1573 N N . SER A 1 198 ? 22.185 9.026 -19.514 1.00 83.38 198 SER A N 1
ATOM 1574 C CA . SER A 1 198 ? 22.777 7.687 -19.544 1.00 83.38 198 SER A CA 1
ATOM 1575 C C . SER A 1 198 ? 21.677 6.621 -19.350 1.00 83.38 198 SER A C 1
ATOM 1577 O O . SER A 1 198 ? 20.964 6.651 -18.344 1.00 83.38 198 SER A O 1
ATOM 1579 N N . PRO A 1 199 ? 21.482 5.679 -20.299 1.00 84.31 199 PRO A N 1
ATOM 1580 C CA . PRO A 1 199 ? 20.481 4.630 -20.171 1.00 84.31 199 PRO A CA 1
ATOM 1581 C C . PRO A 1 199 ? 20.572 3.810 -18.877 1.00 84.31 199 PRO A C 1
ATOM 1583 O O . PRO A 1 199 ? 19.508 3.546 -18.315 1.00 84.31 199 PRO A O 1
ATOM 1586 N N . PRO A 1 200 ? 21.758 3.401 -18.372 1.00 85.31 200 PRO A N 1
ATOM 1587 C CA . PRO A 1 200 ? 21.821 2.655 -17.116 1.00 85.31 200 PRO A CA 1
ATOM 1588 C C . PRO A 1 200 ? 21.378 3.494 -15.909 1.00 85.31 200 PRO A C 1
ATOM 1590 O O . PRO A 1 200 ? 20.591 3.001 -15.104 1.00 85.31 200 PRO A O 1
ATOM 1593 N N . GLU A 1 201 ? 21.780 4.765 -15.818 1.00 86.12 201 GLU A N 1
ATOM 1594 C CA . GLU A 1 201 ? 21.353 5.655 -14.723 1.00 86.12 201 GLU A CA 1
ATOM 1595 C C . GLU A 1 201 ? 19.846 5.924 -14.765 1.00 86.12 201 GLU A C 1
ATOM 1597 O O . GLU A 1 201 ? 19.161 5.863 -13.745 1.00 86.12 201 GLU A O 1
ATOM 1602 N N . GLN A 1 202 ? 19.305 6.180 -15.958 1.00 85.75 202 GLN A N 1
ATOM 1603 C CA . GLN A 1 202 ? 17.873 6.399 -16.157 1.00 85.75 202 GLN A CA 1
ATOM 1604 C C . GLN A 1 202 ? 17.061 5.135 -15.835 1.00 85.75 202 GLN A C 1
ATOM 1606 O O . GLN A 1 202 ? 16.012 5.218 -15.204 1.00 85.75 202 GLN A O 1
ATOM 1611 N N . THR A 1 203 ? 17.569 3.953 -16.199 1.00 87.69 203 THR A N 1
ATOM 1612 C CA . THR A 1 203 ? 16.965 2.651 -15.857 1.00 87.69 203 THR A CA 1
ATOM 1613 C C . THR A 1 203 ? 16.888 2.467 -14.344 1.00 87.69 203 THR A C 1
ATOM 1615 O O . THR A 1 203 ? 15.831 2.112 -13.824 1.00 87.69 203 THR A O 1
ATOM 1618 N N . GLU A 1 204 ? 17.985 2.723 -13.630 1.00 89.88 204 GLU A N 1
ATOM 1619 C CA . GLU A 1 204 ? 18.031 2.596 -12.173 1.00 89.88 204 GLU A CA 1
ATOM 1620 C C . GLU A 1 204 ? 17.110 3.609 -11.484 1.00 89.88 204 GLU A C 1
ATOM 1622 O O . GLU A 1 204 ? 16.351 3.252 -10.581 1.00 89.88 204 GLU A O 1
ATOM 1627 N N . ARG A 1 205 ? 17.124 4.866 -11.941 1.00 89.94 205 ARG A N 1
ATOM 1628 C CA . ARG A 1 205 ? 16.234 5.913 -11.435 1.00 89.94 205 ARG A CA 1
ATOM 1629 C C . ARG A 1 205 ? 14.766 5.529 -11.602 1.00 89.94 205 ARG A C 1
ATOM 1631 O O . ARG A 1 205 ? 14.011 5.619 -10.640 1.00 89.94 205 ARG A O 1
ATOM 1638 N N . LEU A 1 206 ? 14.369 5.079 -12.791 1.00 89.94 206 LEU A N 1
ATOM 1639 C CA . LEU A 1 206 ? 12.985 4.693 -13.075 1.00 89.94 206 LEU A CA 1
ATOM 1640 C C . LEU A 1 206 ? 12.555 3.470 -12.263 1.00 89.94 206 LEU A C 1
ATOM 1642 O O . LEU A 1 206 ? 11.431 3.437 -11.776 1.00 89.94 206 LEU A O 1
ATOM 1646 N N . GLN A 1 207 ? 13.448 2.498 -12.056 1.00 91.44 207 GLN A N 1
ATOM 1647 C CA . GLN A 1 207 ? 13.186 1.378 -11.148 1.00 91.44 207 GLN A CA 1
ATOM 1648 C C . GLN A 1 207 ? 12.878 1.865 -9.732 1.00 91.44 207 GLN A C 1
ATOM 1650 O O . GLN A 1 207 ? 11.888 1.432 -9.153 1.00 91.44 207 GLN A O 1
ATOM 1655 N N . ARG A 1 208 ? 13.681 2.789 -9.191 1.00 92.12 208 ARG A N 1
ATOM 1656 C CA . ARG A 1 208 ? 13.427 3.368 -7.863 1.00 92.12 208 ARG A CA 1
ATOM 1657 C C . ARG A 1 208 ? 12.107 4.141 -7.816 1.00 92.12 208 ARG A C 1
ATOM 1659 O O . ARG A 1 208 ? 11.348 3.962 -6.879 1.00 92.12 208 ARG A O 1
ATOM 1666 N N . GLN A 1 209 ? 11.792 4.932 -8.842 1.00 92.06 209 GLN A N 1
ATOM 1667 C CA . GLN A 1 209 ? 10.543 5.706 -8.892 1.00 92.06 209 GLN A CA 1
ATOM 1668 C C . GLN A 1 209 ? 9.292 4.822 -8.977 1.00 92.06 209 GLN A C 1
ATOM 1670 O O . GLN A 1 209 ? 8.280 5.116 -8.339 1.00 92.06 209 GLN A O 1
ATOM 1675 N N . VAL A 1 210 ? 9.349 3.728 -9.742 1.00 92.06 210 VAL A N 1
ATOM 1676 C CA . VAL A 1 210 ? 8.270 2.729 -9.776 1.00 92.06 210 VAL A CA 1
ATOM 1677 C C . VAL A 1 210 ? 8.135 2.056 -8.412 1.00 92.06 210 VAL A C 1
ATOM 1679 O O . VAL A 1 210 ? 7.023 1.941 -7.903 1.00 92.06 210 VAL A O 1
ATOM 1682 N N . ASP A 1 211 ? 9.251 1.681 -7.790 1.00 91.88 211 ASP A N 1
ATOM 1683 C CA . ASP A 1 211 ? 9.259 1.063 -6.465 1.00 91.88 211 ASP A CA 1
ATOM 1684 C C . ASP A 1 211 ? 8.654 1.983 -5.391 1.00 91.88 211 ASP A C 1
ATOM 1686 O O . ASP A 1 211 ? 7.786 1.560 -4.628 1.00 91.88 211 ASP A O 1
ATOM 1690 N N . GLU A 1 212 ? 9.025 3.264 -5.383 1.00 90.81 212 GLU A N 1
ATOM 1691 C CA . GLU A 1 212 ? 8.449 4.297 -4.513 1.00 90.81 212 GLU A CA 1
ATOM 1692 C C . GLU A 1 212 ? 6.941 4.474 -4.749 1.00 90.81 212 GLU A C 1
ATOM 1694 O O . GLU A 1 212 ? 6.168 4.600 -3.795 1.00 90.81 212 GLU A O 1
ATOM 1699 N N . CYS A 1 213 ? 6.491 4.428 -6.006 1.00 91.00 213 CYS A N 1
ATOM 1700 C CA . CYS A 1 213 ? 5.066 4.478 -6.334 1.00 91.00 213 CYS A CA 1
ATOM 1701 C C . CYS A 1 213 ? 4.306 3.283 -5.750 1.00 91.00 213 CYS A C 1
ATOM 1703 O O . CYS A 1 213 ? 3.242 3.468 -5.158 1.00 91.00 213 CYS A O 1
ATOM 1705 N N . LEU A 1 214 ? 4.854 2.070 -5.868 1.00 90.94 214 LEU A N 1
ATOM 1706 C CA . LEU A 1 214 ? 4.249 0.869 -5.286 1.00 90.94 214 LEU A CA 1
ATOM 1707 C C . LEU A 1 214 ? 4.200 0.937 -3.756 1.00 90.94 214 LEU A C 1
ATOM 1709 O O . LEU A 1 214 ? 3.171 0.609 -3.164 1.00 90.94 214 LEU A O 1
ATOM 1713 N N . HIS A 1 215 ? 5.255 1.442 -3.111 1.00 91.75 215 HIS A N 1
ATOM 1714 C CA . HIS A 1 215 ? 5.242 1.719 -1.671 1.00 91.75 215 HIS A CA 1
ATOM 1715 C C . HIS A 1 215 ? 4.140 2.715 -1.286 1.00 91.75 215 HIS A C 1
ATOM 1717 O O . HIS A 1 215 ? 3.468 2.538 -0.263 1.00 91.75 215 HIS A O 1
ATOM 1723 N N . GLY A 1 216 ? 3.933 3.748 -2.106 1.00 90.81 216 GLY A N 1
ATOM 1724 C CA . GLY A 1 216 ? 2.854 4.718 -1.942 1.00 90.81 216 GLY A CA 1
ATOM 1725 C C . GLY A 1 216 ? 1.468 4.074 -2.011 1.00 90.81 216 GLY A C 1
ATOM 1726 O O . GLY A 1 216 ? 0.631 4.340 -1.149 1.00 90.81 216 GLY A O 1
ATOM 1727 N N . VAL A 1 217 ? 1.242 3.175 -2.975 1.00 91.62 217 VAL A N 1
ATOM 1728 C CA . VAL A 1 217 ? -0.015 2.412 -3.097 1.00 91.62 217 VAL A CA 1
ATOM 1729 C C . VAL A 1 217 ? -0.254 1.543 -1.865 1.00 91.62 217 VAL A C 1
ATOM 1731 O O . VAL A 1 217 ? -1.321 1.629 -1.260 1.00 91.62 217 VAL A O 1
ATOM 1734 N N . LEU A 1 218 ? 0.746 0.766 -1.441 1.00 91.38 218 LEU A N 1
ATOM 1735 C CA . LEU A 1 218 ? 0.643 -0.080 -0.249 1.00 91.38 218 LEU A CA 1
ATOM 1736 C C . LEU A 1 218 ? 0.318 0.747 1.006 1.00 91.38 218 LEU A C 1
ATOM 1738 O O . LEU A 1 218 ? -0.538 0.370 1.804 1.00 91.38 218 LEU A O 1
ATOM 1742 N N . SER A 1 219 ? 0.958 1.908 1.161 1.00 91.44 219 SER A N 1
ATOM 1743 C CA . SER A 1 219 ? 0.712 2.825 2.284 1.00 91.44 219 SER A CA 1
ATOM 1744 C C . SER A 1 219 ? -0.697 3.424 2.251 1.00 91.44 219 SER A C 1
ATOM 1746 O O . SER A 1 219 ? -1.329 3.610 3.296 1.00 91.44 219 SER A O 1
ATOM 1748 N N . HIS A 1 220 ? -1.210 3.711 1.053 1.00 91.56 220 HIS A N 1
ATOM 1749 C CA . HIS A 1 220 ? -2.579 4.169 0.858 1.00 91.56 220 HIS A CA 1
ATOM 1750 C C . HIS A 1 220 ? -3.591 3.093 1.269 1.00 91.56 220 HIS A C 1
ATOM 1752 O O . HIS A 1 220 ? -4.463 3.363 2.097 1.00 91.56 220 HIS A O 1
ATOM 1758 N N . TRP A 1 221 ? -3.430 1.861 0.781 1.00 91.12 221 TRP A N 1
ATOM 1759 C CA . TRP A 1 221 ? -4.279 0.737 1.182 1.00 91.12 221 TRP A CA 1
ATOM 1760 C C . TRP A 1 221 ? -4.202 0.457 2.680 1.00 91.12 221 TRP A C 1
ATOM 1762 O O . TRP A 1 221 ? -5.236 0.290 3.318 1.00 91.12 221 TRP A O 1
ATOM 1772 N N . ALA A 1 222 ? -3.013 0.497 3.284 1.00 90.44 222 ALA A N 1
ATOM 1773 C CA . ALA A 1 222 ? -2.874 0.332 4.730 1.00 90.44 222 ALA A CA 1
ATOM 1774 C C . ALA A 1 222 ? -3.656 1.397 5.513 1.00 90.44 222 ALA A C 1
ATOM 1776 O O . ALA A 1 222 ? -4.221 1.097 6.564 1.00 90.44 222 ALA A O 1
ATOM 1777 N N . THR A 1 223 ? -3.735 2.626 4.997 1.00 90.50 223 THR A N 1
ATOM 1778 C CA . THR A 1 223 ? -4.532 3.700 5.603 1.00 90.50 223 THR A CA 1
ATOM 1779 C C . THR A 1 223 ? -6.033 3.411 5.490 1.00 90.50 223 THR A C 1
ATOM 1781 O O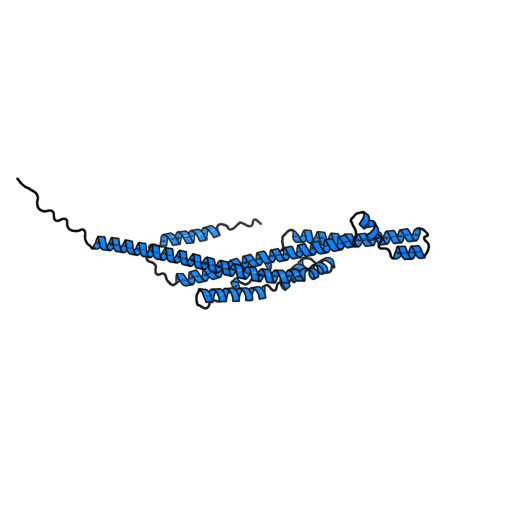 . THR A 1 223 ? -6.744 3.545 6.485 1.00 90.50 223 THR A O 1
ATOM 1784 N N . GLN A 1 224 ? -6.509 2.963 4.322 1.00 90.81 224 GLN A N 1
ATOM 1785 C CA . GLN A 1 224 ? -7.910 2.564 4.110 1.00 90.81 224 GLN A CA 1
ATOM 1786 C C . GLN A 1 224 ? -8.307 1.398 5.027 1.00 90.81 224 GLN A C 1
ATOM 1788 O O . GLN A 1 224 ? -9.288 1.497 5.761 1.00 90.81 224 GLN A O 1
ATOM 1793 N N . ILE A 1 225 ? -7.491 0.341 5.057 1.00 90.62 225 ILE A N 1
ATOM 1794 C CA . ILE A 1 225 ? -7.671 -0.836 5.918 1.00 90.62 225 ILE A CA 1
ATOM 1795 C C . ILE A 1 225 ? -7.685 -0.425 7.398 1.00 90.62 225 ILE A C 1
ATOM 1797 O O . ILE A 1 225 ? -8.543 -0.857 8.164 1.00 90.62 225 ILE A O 1
ATOM 1801 N N . THR A 1 226 ? -6.771 0.462 7.809 1.00 90.56 226 THR A N 1
ATOM 1802 C CA . THR A 1 226 ? -6.730 0.981 9.186 1.00 90.56 226 THR A CA 1
ATOM 1803 C C . THR A 1 226 ? -8.014 1.705 9.551 1.00 90.56 226 THR A C 1
ATOM 1805 O O . THR A 1 226 ? -8.547 1.470 10.633 1.00 90.56 226 THR A O 1
ATOM 1808 N N . HIS A 1 227 ? -8.519 2.572 8.676 1.00 88.50 227 HIS A N 1
ATOM 1809 C CA . HIS A 1 227 ? -9.755 3.301 8.932 1.00 88.50 227 HIS A CA 1
ATOM 1810 C C . HIS A 1 227 ? -10.939 2.347 9.114 1.00 88.50 227 HIS A C 1
ATOM 1812 O O . HIS A 1 227 ? -11.628 2.424 10.128 1.00 88.50 227 HIS A O 1
ATOM 1818 N N . GLN A 1 228 ? -11.105 1.397 8.191 1.00 88.88 228 GLN A N 1
ATOM 1819 C CA . GLN A 1 228 ? -12.200 0.426 8.222 1.00 88.88 228 GLN A CA 1
ATOM 1820 C C . GLN A 1 228 ? -12.177 -0.423 9.499 1.00 88.88 228 GLN A C 1
ATOM 1822 O O . GLN A 1 228 ? -13.183 -0.508 10.200 1.00 88.88 228 GLN A O 1
ATOM 1827 N N . TYR A 1 229 ? -11.018 -0.970 9.883 1.00 89.38 229 TYR A N 1
ATOM 1828 C CA . TYR A 1 229 ? -10.925 -1.734 11.130 1.00 89.38 229 TYR A CA 1
ATOM 1829 C C . TYR A 1 229 ? -11.152 -0.874 12.375 1.00 89.38 229 TYR A C 1
ATOM 1831 O O . TYR A 1 229 ? -11.754 -1.334 13.342 1.00 89.38 229 TYR A O 1
ATOM 1839 N N . GLN A 1 230 ? -10.693 0.380 12.389 1.00 86.94 230 GLN A N 1
ATOM 1840 C CA . GLN A 1 230 ? -10.955 1.277 13.516 1.00 86.94 230 GLN A CA 1
ATOM 1841 C C . GLN A 1 230 ? -12.445 1.614 13.656 1.00 86.94 230 GLN A C 1
ATOM 1843 O O . GLN A 1 230 ? -12.929 1.752 14.784 1.00 86.94 230 GLN A O 1
ATOM 1848 N N . GLU A 1 231 ? -13.163 1.762 12.546 1.00 85.25 231 GLU A N 1
ATOM 1849 C CA . GLU A 1 231 ? -14.617 1.938 12.543 1.00 85.25 231 GLU A CA 1
ATOM 1850 C C . GLU A 1 231 ? -15.321 0.683 13.058 1.00 85.25 231 GLU A C 1
ATOM 1852 O O . GLU A 1 231 ? -16.097 0.791 14.009 1.00 85.25 231 GLU A O 1
ATOM 1857 N N . ALA A 1 232 ? -14.959 -0.494 12.538 1.00 86.00 232 ALA A N 1
ATOM 1858 C CA . ALA A 1 232 ? -15.504 -1.779 12.975 1.00 86.00 232 ALA A CA 1
ATOM 1859 C C . ALA A 1 232 ? -15.329 -1.998 14.486 1.00 86.00 232 ALA A C 1
ATOM 1861 O O . ALA A 1 232 ? -16.278 -2.330 15.190 1.00 86.00 232 ALA A O 1
ATOM 1862 N N . VAL A 1 233 ? -14.136 -1.727 15.026 1.00 87.75 233 VAL A N 1
ATOM 1863 C CA . VAL A 1 233 ? -13.868 -1.841 16.471 1.00 87.75 233 VAL A CA 1
ATOM 1864 C C . VAL A 1 233 ? -14.776 -0.922 17.270 1.00 87.75 233 VAL A C 1
ATOM 1866 O O . VAL A 1 233 ? -15.381 -1.351 18.247 1.00 87.75 233 VAL A O 1
ATOM 1869 N N . ALA A 1 234 ? -14.869 0.352 16.882 1.00 84.94 234 ALA A N 1
ATOM 1870 C CA . ALA A 1 234 ? -15.723 1.289 17.598 1.00 84.94 234 ALA A CA 1
ATOM 1871 C C . ALA A 1 234 ? -17.182 0.815 17.576 1.00 84.94 234 ALA A C 1
ATOM 1873 O O . ALA A 1 234 ? -17.844 0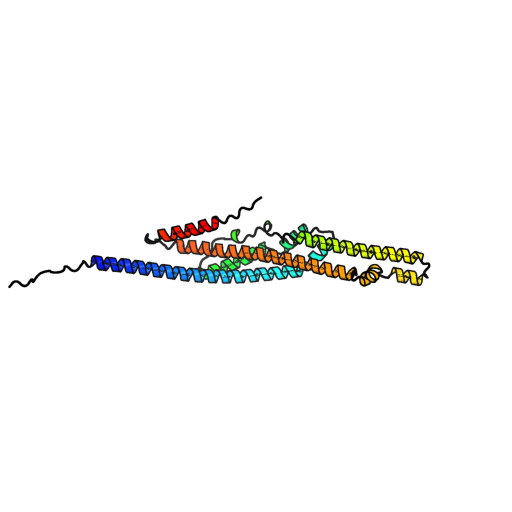.829 18.611 1.00 84.94 234 ALA A O 1
ATOM 1874 N N . GLU A 1 235 ? -17.656 0.351 16.423 1.00 84.62 235 GLU A N 1
ATOM 1875 C CA . GLU A 1 235 ? -19.005 -0.172 16.256 1.00 84.62 235 GLU A CA 1
ATOM 1876 C C . GLU A 1 235 ? -19.283 -1.384 17.150 1.00 84.62 235 GLU A C 1
ATOM 1878 O O . GLU A 1 235 ? -20.280 -1.371 17.872 1.00 84.62 235 GLU A O 1
ATOM 1883 N N . VAL A 1 236 ? -18.397 -2.381 17.177 1.00 84.31 236 VAL A N 1
ATOM 1884 C CA . VAL A 1 236 ? -18.553 -3.567 18.035 1.00 84.31 236 VAL A CA 1
ATOM 1885 C C . VAL A 1 236 ? -18.620 -3.166 19.513 1.00 84.31 236 VAL A C 1
ATOM 1887 O O . VAL A 1 236 ? -19.526 -3.588 20.234 1.00 84.31 236 VAL A O 1
ATOM 1890 N N . TYR A 1 237 ? -17.705 -2.304 19.967 1.00 84.31 237 TYR A N 1
ATOM 1891 C CA . TYR A 1 237 ? -17.681 -1.843 21.357 1.00 84.31 237 TYR A CA 1
ATOM 1892 C C . TYR A 1 237 ? -18.954 -1.088 21.749 1.00 84.31 237 TYR A C 1
ATOM 1894 O O . TYR A 1 237 ? -19.474 -1.298 22.845 1.00 84.31 237 TYR A O 1
ATOM 1902 N N . TYR A 1 238 ? -19.459 -0.211 20.877 1.00 82.81 238 TYR A N 1
ATOM 1903 C CA . TYR A 1 238 ? -20.682 0.543 21.153 1.00 82.81 238 TYR A CA 1
ATOM 1904 C C . TYR A 1 238 ? -21.935 -0.331 21.089 1.00 82.81 238 TYR A C 1
ATOM 1906 O O . TYR A 1 238 ? -22.782 -0.198 21.968 1.00 82.81 238 TYR A O 1
ATOM 1914 N N . ARG A 1 239 ? -22.042 -1.252 20.119 1.00 79.81 239 ARG A N 1
ATOM 1915 C CA . ARG A 1 239 ? -23.155 -2.216 20.049 1.00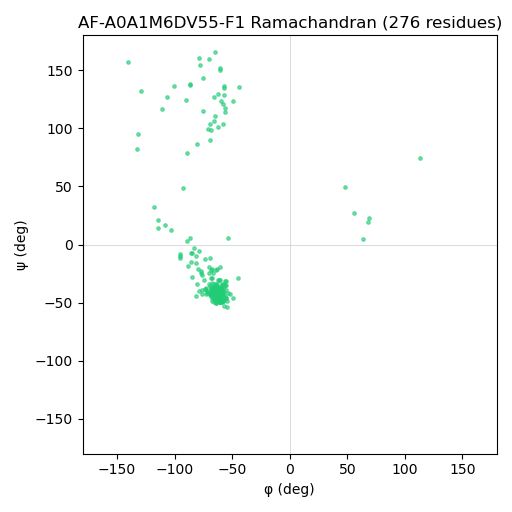 79.81 239 ARG A CA 1
ATOM 1916 C C . ARG A 1 239 ? -23.240 -3.036 21.337 1.00 79.81 239 ARG A C 1
ATOM 1918 O O . ARG A 1 239 ? -24.298 -3.096 21.955 1.00 79.81 239 ARG A O 1
ATOM 1925 N N . PHE A 1 240 ? -22.110 -3.567 21.801 1.00 78.75 240 PHE A N 1
ATOM 1926 C CA . PHE A 1 240 ? -22.074 -4.363 23.026 1.00 78.75 240 PHE A CA 1
ATOM 1927 C C . PHE A 1 240 ? -22.344 -3.528 24.288 1.00 78.75 240 PHE A C 1
ATOM 1929 O O . PHE A 1 240 ? -23.029 -3.982 25.203 1.00 78.75 240 PHE A O 1
ATOM 1936 N N . TYR A 1 241 ? -21.848 -2.287 24.348 1.00 79.06 241 TYR A N 1
ATOM 1937 C CA . TYR A 1 241 ? -22.149 -1.375 25.455 1.00 79.06 241 TYR A CA 1
ATOM 1938 C C . TYR A 1 241 ? -23.647 -1.039 25.539 1.00 79.06 241 TYR A C 1
ATOM 1940 O O . TYR A 1 241 ? -24.213 -1.064 26.636 1.00 79.06 241 TYR A O 1
ATOM 1948 N N . ASP A 1 242 ? -24.293 -0.771 24.400 1.00 74.56 242 ASP A N 1
ATOM 1949 C CA . ASP A 1 242 ? -25.730 -0.484 24.315 1.00 74.56 242 ASP A CA 1
ATOM 1950 C C . ASP A 1 242 ? -26.571 -1.709 24.726 1.00 74.56 242 ASP A C 1
ATOM 1952 O O . ASP A 1 242 ? -27.522 -1.565 25.492 1.00 74.56 242 ASP A O 1
ATOM 1956 N N . GLU A 1 243 ? -26.203 -2.922 24.301 1.00 72.38 243 GLU A N 1
ATOM 1957 C CA . GLU A 1 243 ? -26.874 -4.170 24.714 1.00 72.38 243 GLU A CA 1
ATOM 1958 C C . GLU A 1 243 ? -26.692 -4.471 26.212 1.00 72.38 243 GLU A C 1
ATOM 1960 O O . GLU A 1 243 ? -27.625 -4.908 26.894 1.00 72.38 243 GLU A O 1
ATOM 1965 N N . TYR A 1 244 ? -25.502 -4.200 26.753 1.00 68.62 244 TYR A N 1
ATOM 1966 C CA . TYR A 1 244 ? -25.187 -4.444 28.160 1.00 68.62 244 TYR A CA 1
ATOM 1967 C C . TYR A 1 244 ? -25.863 -3.440 29.103 1.00 68.62 244 TYR A C 1
ATOM 1969 O O . TYR A 1 244 ? -26.343 -3.809 30.178 1.00 68.62 244 TYR A O 1
ATOM 1977 N N . THR A 1 245 ? -25.922 -2.165 28.715 1.00 64.12 245 THR A N 1
ATOM 1978 C CA . THR A 1 245 ? -26.571 -1.119 29.520 1.00 64.12 245 THR A CA 1
ATOM 1979 C C . THR A 1 245 ? -28.077 -1.030 29.277 1.00 64.12 245 THR A C 1
ATOM 1981 O O . THR A 1 245 ? -28.811 -0.670 30.198 1.00 64.12 245 THR A O 1
ATOM 1984 N N . GLY A 1 246 ? -28.559 -1.409 28.090 1.00 53.66 246 GLY A N 1
ATOM 1985 C CA . GLY A 1 246 ? -29.976 -1.396 27.718 1.00 53.66 246 GLY A CA 1
ATOM 1986 C C . GLY A 1 246 ? -30.844 -2.394 28.490 1.00 53.66 246 GLY A C 1
ATOM 1987 O O . GLY A 1 246 ? -32.027 -2.136 28.685 1.00 53.66 246 GLY A O 1
ATOM 1988 N N . ASN A 1 247 ? -30.261 -3.480 29.008 1.00 47.94 247 ASN A N 1
ATOM 1989 C CA . ASN A 1 247 ? -30.970 -4.469 29.831 1.00 47.94 247 ASN A CA 1
ATOM 1990 C C . ASN A 1 247 ? -31.093 -4.089 31.324 1.00 47.94 247 ASN A C 1
ATOM 1992 O O . ASN A 1 247 ? -31.716 -4.827 32.080 1.00 47.94 247 ASN A O 1
ATOM 1996 N N . ASN A 1 248 ? -30.523 -2.958 31.762 1.00 43.28 248 ASN A N 1
ATOM 1997 C CA . ASN A 1 248 ? -30.468 -2.560 33.179 1.00 43.28 248 ASN A CA 1
ATOM 1998 C C . ASN A 1 248 ? -31.279 -1.295 33.529 1.00 43.28 248 ASN A C 1
ATOM 2000 O O . ASN A 1 248 ? -31.099 -0.741 34.612 1.00 43.28 248 ASN A O 1
ATOM 2004 N N . GLU A 1 249 ? -32.180 -0.821 32.664 1.00 45.22 249 GLU A N 1
ATOM 2005 C CA . GLU A 1 249 ? -32.929 0.417 32.920 1.00 45.22 249 GLU A CA 1
ATOM 2006 C C . GLU A 1 249 ? -34.444 0.288 32.657 1.00 45.22 249 GLU A C 1
ATOM 2008 O O . GLU A 1 249 ? -34.966 0.781 31.658 1.00 45.22 249 GLU A O 1
ATOM 2013 N N . GLU A 1 250 ? -35.191 -0.247 33.633 1.00 39.75 250 GLU A N 1
ATOM 2014 C CA . GLU A 1 250 ? -36.493 0.352 33.965 1.00 39.75 250 GLU A CA 1
ATOM 2015 C C . GLU A 1 250 ? -36.213 1.716 34.611 1.00 39.75 250 GLU A C 1
ATOM 2017 O O . GLU A 1 250 ? -35.991 1.843 35.815 1.00 39.75 250 GLU A O 1
ATOM 2022 N N . LEU A 1 251 ? -36.135 2.759 33.785 1.00 42.22 251 LEU A N 1
ATOM 2023 C CA . LEU A 1 251 ? -35.972 4.129 34.262 1.00 42.22 251 LEU A CA 1
ATOM 2024 C C . LEU A 1 251 ? -37.334 4.769 34.575 1.00 42.22 251 LEU A C 1
ATOM 2026 O O . LEU A 1 251 ? -38.245 4.700 33.744 1.00 42.22 251 LEU A O 1
ATOM 2030 N N . PRO A 1 252 ? -37.451 5.523 35.687 1.00 38.22 252 PRO A N 1
ATOM 2031 C CA . PRO A 1 252 ? -38.546 6.458 35.886 1.00 38.22 252 PRO A CA 1
ATOM 2032 C C . PRO A 1 252 ? -38.576 7.476 34.739 1.00 38.22 252 PRO A C 1
ATOM 2034 O O . PRO A 1 252 ? -37.557 8.020 34.306 1.00 38.22 252 PRO A O 1
ATOM 2037 N N . THR A 1 253 ? -39.784 7.738 34.263 1.00 39.56 253 THR A N 1
ATOM 2038 C CA . THR A 1 253 ? -40.223 8.382 33.015 1.00 39.56 253 THR A CA 1
ATOM 2039 C C . THR A 1 253 ? -39.669 9.777 32.664 1.00 39.56 253 THR A C 1
ATOM 2041 O O . THR A 1 253 ? -40.080 10.356 31.658 1.00 39.56 253 THR A O 1
ATOM 2044 N N . ILE A 1 254 ? -38.724 10.338 33.420 1.00 40.22 254 ILE A N 1
ATOM 2045 C CA . ILE A 1 254 ? -38.259 11.728 33.265 1.00 40.22 254 ILE A CA 1
ATOM 2046 C C . ILE A 1 254 ? -37.255 11.887 32.100 1.00 40.22 254 ILE A C 1
ATOM 2048 O O . ILE A 1 254 ? -37.133 12.967 31.522 1.00 40.22 254 ILE A O 1
ATOM 2052 N N . ASN A 1 255 ? -36.592 10.812 31.655 1.00 43.62 255 ASN A N 1
ATOM 2053 C CA . ASN A 1 255 ? -35.544 10.891 30.621 1.00 43.62 255 ASN A CA 1
ATOM 2054 C C . ASN A 1 255 ? -36.017 10.772 29.158 1.00 43.62 255 ASN A C 1
ATOM 2056 O O . ASN A 1 255 ? -35.187 10.864 28.246 1.00 43.62 255 ASN A O 1
ATOM 2060 N N . LYS A 1 256 ? -37.329 10.660 28.888 1.00 39.31 256 LYS A N 1
ATOM 2061 C CA . LYS A 1 256 ? -37.851 10.627 27.503 1.00 39.31 256 LYS A CA 1
ATOM 2062 C C . LYS A 1 256 ? -37.436 11.859 26.683 1.00 39.31 256 LYS A C 1
ATOM 20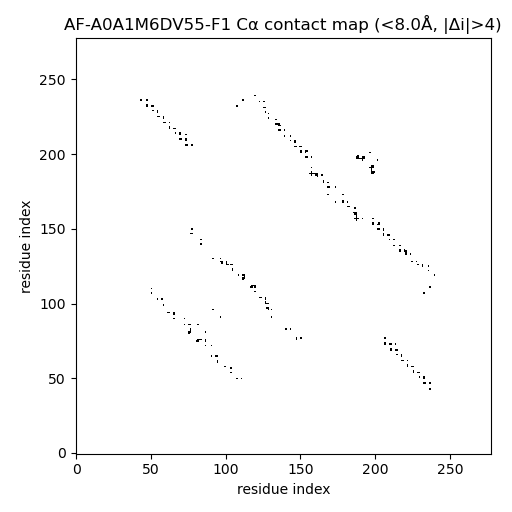64 O O . LYS A 1 256 ? -37.163 11.727 25.495 1.00 39.31 256 LYS A O 1
ATOM 2069 N N . TYR A 1 257 ? -37.276 13.030 27.305 1.00 37.75 257 TYR A N 1
ATOM 2070 C CA . TYR A 1 257 ? -36.868 14.251 26.597 1.00 37.75 257 TYR A CA 1
ATOM 2071 C C . TYR A 1 257 ? -35.411 14.237 26.101 1.00 37.75 257 TYR A C 1
ATOM 2073 O O . TYR A 1 257 ? -35.129 14.762 25.024 1.00 37.75 257 TYR A O 1
ATOM 2081 N N . LYS A 1 258 ? -34.474 13.607 26.824 1.00 41.81 258 LYS A N 1
ATOM 2082 C CA . LYS A 1 258 ? -33.065 13.534 26.387 1.00 41.81 258 LYS A CA 1
ATOM 2083 C C . LYS A 1 258 ? -32.835 12.446 25.337 1.00 41.81 258 LYS A C 1
ATOM 2085 O O . LYS A 1 258 ? -32.054 12.661 24.409 1.00 41.81 258 LYS A O 1
ATOM 2090 N N . LEU A 1 259 ? -33.568 11.334 25.419 1.00 41.88 259 LEU A N 1
ATOM 2091 C CA . LEU A 1 259 ? -33.489 10.250 24.434 1.00 41.88 259 LEU A CA 1
ATOM 2092 C C . LEU A 1 259 ? -33.970 10.700 23.041 1.00 41.88 259 LEU A C 1
ATOM 2094 O O . LEU A 1 259 ? -33.333 10.390 22.033 1.00 41.88 259 LEU A O 1
ATOM 2098 N N . VAL A 1 260 ? -35.024 11.524 22.984 1.00 40.00 260 VAL A N 1
ATOM 2099 C CA . VAL A 1 260 ? -35.531 12.123 21.733 1.00 40.00 260 VAL A CA 1
ATOM 2100 C C . VAL A 1 260 ? -34.486 13.040 21.079 1.00 40.00 260 VAL A C 1
ATOM 2102 O O . VAL A 1 260 ? -34.328 13.037 19.855 1.00 40.00 260 VAL A O 1
ATOM 2105 N N . HIS A 1 261 ? -33.696 13.775 21.869 1.00 43.25 261 HIS A N 1
ATOM 2106 C CA . HIS A 1 261 ? -32.610 14.606 21.340 1.00 43.25 261 HIS A CA 1
ATOM 2107 C C . HIS A 1 261 ? -31.388 13.797 20.875 1.00 43.25 261 HIS A C 1
ATOM 2109 O O . HIS A 1 261 ? -30.732 14.198 19.910 1.00 43.25 261 HIS A O 1
ATOM 2115 N N . TRP A 1 262 ? -31.105 12.644 21.489 1.00 40.69 262 TRP A N 1
ATOM 2116 C CA . TRP A 1 262 ? -30.030 11.751 21.043 1.00 40.69 262 TRP A CA 1
ATOM 2117 C C . TRP A 1 262 ? -30.387 11.025 19.736 1.00 40.69 262 TRP A C 1
ATOM 2119 O O . TRP A 1 262 ? -29.599 11.032 18.788 1.00 40.69 262 TRP A O 1
ATOM 2129 N N . GLN A 1 263 ? -31.621 10.527 19.604 1.00 42.06 263 GLN A N 1
ATOM 2130 C CA . GLN A 1 263 ? -32.128 9.980 18.336 1.00 42.06 263 GLN A CA 1
ATOM 2131 C C . GLN A 1 263 ? -32.190 11.048 17.227 1.00 42.06 263 GLN A C 1
ATOM 2133 O O . GLN A 1 263 ? -31.882 10.768 16.067 1.00 42.06 263 GLN A O 1
ATOM 2138 N N . SER A 1 264 ? -32.478 12.306 17.582 1.00 42.72 264 SER A N 1
ATOM 2139 C CA . SER A 1 264 ? -32.408 13.440 16.647 1.00 42.72 264 SER A CA 1
ATOM 2140 C C . SER A 1 264 ? -30.974 13.765 16.197 1.00 42.72 264 SER A C 1
ATOM 2142 O O . SER A 1 264 ? -30.778 14.216 15.068 1.00 42.72 264 SER A O 1
ATOM 2144 N N . ARG A 1 265 ? -29.951 13.498 17.026 1.00 43.34 265 ARG A N 1
ATOM 2145 C CA . ARG A 1 265 ? -28.531 13.604 16.633 1.00 43.34 265 ARG A CA 1
ATOM 2146 C C . ARG A 1 265 ? -28.092 12.464 15.708 1.00 43.34 265 ARG A C 1
ATOM 2148 O O . ARG A 1 265 ? -27.400 12.747 14.733 1.00 43.34 265 ARG A O 1
ATOM 2155 N N . LYS A 1 266 ? -28.565 11.226 15.919 1.00 43.75 266 LYS A N 1
ATOM 2156 C CA . LYS A 1 266 ? -28.370 10.121 14.952 1.00 43.75 266 LYS A CA 1
ATOM 2157 C C . LYS A 1 266 ? -29.007 10.440 13.589 1.00 43.75 266 LYS A C 1
ATOM 2159 O O . LYS A 1 266 ? -28.360 10.258 12.560 1.00 43.75 266 LYS A O 1
ATOM 2164 N N . LYS A 1 267 ? -30.206 11.042 13.557 1.00 38.81 267 LYS A N 1
ATOM 2165 C CA . LYS A 1 267 ? -30.812 11.534 12.300 1.00 38.81 267 LYS A CA 1
ATOM 2166 C C . LYS A 1 267 ? -30.007 12.659 11.635 1.00 38.81 267 LYS A C 1
ATOM 2168 O O . LYS A 1 267 ? -29.909 12.676 10.411 1.00 38.81 267 LYS A O 1
ATOM 2173 N N . ARG A 1 268 ? -29.378 13.563 12.397 1.00 38.03 268 ARG A N 1
ATOM 2174 C CA . ARG A 1 268 ? -28.530 14.630 11.824 1.00 38.03 268 ARG A CA 1
ATOM 2175 C C . ARG A 1 268 ? -27.232 14.121 11.193 1.00 38.03 268 ARG A C 1
ATOM 2177 O O . ARG A 1 268 ? -26.795 14.725 10.224 1.00 38.03 268 ARG A O 1
ATOM 2184 N N . HIS A 1 269 ? -26.668 13.002 11.649 1.00 34.44 269 HIS A N 1
ATOM 2185 C CA . HIS A 1 269 ? -25.547 12.369 10.940 1.00 34.44 269 HIS A CA 1
ATOM 2186 C C . HIS A 1 269 ? -25.983 11.597 9.686 1.00 34.44 269 HIS A C 1
ATOM 2188 O O . HIS A 1 269 ? -25.230 11.560 8.721 1.00 34.44 269 HIS A O 1
ATOM 2194 N N . SER A 1 270 ? -27.226 11.100 9.623 1.00 36.41 270 SER A N 1
ATOM 2195 C CA . SER A 1 270 ? -27.789 10.526 8.385 1.00 36.41 270 SER A CA 1
ATOM 2196 C C . SER A 1 270 ? -28.153 11.564 7.307 1.00 36.41 270 SER A C 1
ATOM 2198 O O . SER A 1 270 ? -28.398 11.195 6.161 1.00 36.41 270 SER A O 1
ATOM 2200 N N . LEU A 1 271 ? -28.181 12.859 7.658 1.00 32.38 271 LEU A N 1
ATOM 2201 C CA . LEU A 1 271 ? -28.442 13.968 6.728 1.00 32.38 271 LEU A CA 1
ATOM 2202 C C . LEU A 1 271 ? -27.187 14.453 5.987 1.00 32.38 271 LEU A C 1
ATOM 2204 O O . LEU A 1 271 ? -27.314 15.216 5.037 1.00 32.38 271 LEU A O 1
ATOM 2208 N N . TYR A 1 272 ? -25.999 13.958 6.346 1.00 33.66 272 TYR A N 1
ATOM 2209 C CA . TYR A 1 272 ? -24.795 14.082 5.521 1.00 33.66 272 TYR A CA 1
ATOM 2210 C C . TYR A 1 272 ? -24.638 12.853 4.618 1.00 33.66 272 TYR A C 1
ATOM 2212 O O . TYR A 1 272 ? -23.566 12.265 4.513 1.00 33.66 272 TYR A O 1
ATOM 2220 N N . LYS A 1 273 ? -25.716 12.461 3.927 1.00 32.25 273 LYS A N 1
ATOM 2221 C CA . LYS A 1 273 ? -25.538 11.837 2.617 1.00 32.25 273 LYS A CA 1
ATOM 2222 C C . LYS A 1 273 ? -25.011 12.940 1.711 1.00 32.25 273 LYS A C 1
ATOM 2224 O O . LYS A 1 273 ? -25.782 13.774 1.248 1.00 32.25 273 LYS A O 1
ATOM 2229 N N . VAL A 1 274 ? -23.698 12.972 1.510 1.00 32.88 274 VAL A N 1
ATOM 2230 C CA . VAL A 1 274 ? -23.126 13.668 0.359 1.00 32.88 274 VAL A CA 1
ATOM 2231 C C . VAL A 1 274 ? -23.796 13.039 -0.865 1.00 32.88 274 VAL A C 1
ATOM 2233 O O . VAL A 1 274 ? -23.682 11.822 -1.037 1.00 32.88 274 VAL A O 1
ATOM 2236 N N . PRO A 1 275 ? -24.561 13.791 -1.673 1.00 33.06 275 PRO A N 1
ATOM 2237 C CA . PRO A 1 275 ? -24.990 13.266 -2.950 1.00 33.06 275 PRO A CA 1
ATOM 2238 C C . PRO A 1 275 ? -23.715 13.093 -3.773 1.00 33.06 275 PRO A C 1
ATOM 2240 O O . PRO A 1 275 ? -23.067 14.073 -4.136 1.00 33.06 275 PRO A O 1
ATOM 2243 N N . TYR A 1 276 ? -23.332 11.846 -4.036 1.00 32.53 276 TYR A N 1
ATOM 2244 C CA . TYR A 1 276 ? -22.499 11.571 -5.193 1.00 32.53 276 TYR A CA 1
ATOM 2245 C C . TYR A 1 276 ? -23.339 11.978 -6.402 1.00 32.53 276 TYR A C 1
ATOM 2247 O O . TYR A 1 276 ? -24.302 11.302 -6.761 1.00 32.53 276 TYR A O 1
ATOM 2255 N N . ALA A 1 277 ? -23.044 13.162 -6.937 1.00 31.34 277 ALA A N 1
ATOM 2256 C CA . ALA A 1 277 ? -23.469 13.524 -8.271 1.00 31.34 277 ALA A CA 1
ATOM 2257 C C . ALA A 1 277 ? -22.807 12.537 -9.241 1.00 31.34 277 ALA A C 1
ATOM 2259 O O . ALA A 1 277 ? -21.608 12.270 -9.130 1.00 31.34 277 ALA A O 1
ATOM 2260 N N . VAL A 1 278 ? -23.647 11.963 -10.100 1.00 37.50 278 VAL A N 1
ATOM 2261 C CA . VAL A 1 278 ? -23.301 11.126 -11.256 1.00 37.50 278 VAL A CA 1
ATOM 2262 C C . VAL A 1 278 ? -22.393 11.892 -12.210 1.00 37.50 278 VAL A C 1
ATOM 2264 O O . VAL A 1 278 ? -22.654 13.103 -12.398 1.00 37.50 278 VAL A O 1
#

Secondary structure (DSSP, 8-state):
---------PPP-HHHHHHHHHHHHHHHHHHHHHHHHHHHHHHHHHHHHHHHHHHHHHHHHHHHHHHHTHHHHHHHHTTTSS-HHHHHHHHHHHTTHHHHHHHHHHHHHHHHHHHHSSPPP--HHHH---GGG-PPPTTHHHHHHHHHHHHHHHHHHHHHHHHHHHHHHHHTT--HHHHHHHHHS-HHHHHHHTTT--HHHHHHHHHHHHHHHHHHHHHHHHHHHHHHHHHHHHHHHHHHHHHHHHTT----GGGHHHHHHHHHHHHHHHT-------